Protein AF-A0A7K3IYZ9-F1 (afdb_monomer)

Nearest PDB structures (foldseek):
  4nzf-assembly1_A  TM=9.839E-01  e=1.789E-36  Geobacillus stearothermophilus
  4nx0-assembly1_D  TM=9.838E-01  e=9.517E-36  Geobacillus stearothermophilus
  3cc1-assembly1_B-2  TM=9.092E-01  e=2.130E-30  Halalkalibacterium halodurans C-125
  3cc1-assembly1_A-2  TM=8.636E-01  e=1.582E-31  Halalkalibacterium halodurans C-125
  2nx9-assembly1_A  TM=4.419E-01  e=3.647E-03  Vibrio cholerae

Sequence (308 aa):
MKKNSLSLFSLLKCKKYTYIRLLFLSVLPALLLLLTQSKIPDAGSPQTDEPEFHKWAPVPPMGWNSWDCFGPTVVEQEVKANADYMAKYLRKAGWQYIVVDIRWYVENDKAGGYNQNDPRYVMDEYGRLIPALNRFPSAADGKGFKPLADYVHSKGLKFGIHIMRGIPVIAVQKNSPILGSNARAQDIYTTERQCRWLRDMYTIVSDREGAQEYYNSIFQLYASWGVDFVKVDDLSGRLDEIALVRKAIDNCGRPIVLSLSPSGNRTENAEFLKNNANMWRTTGDFWDRWVDLKNEFEVCNRWTAFRG

pLDDT: mean 88.75, std 20.22, range [31.94, 99.0]

Mean predicted aligned error: 9.69 Å

Radius of gyration: 32.28 Å; Cα contacts (8 Å, |Δi|>4): 485; chains: 1; bounding box: 69×106×67 Å

Foldseek 3Di:
DDDDDDDDDDDDDDDDDDDDDDDDDDDDDDPDDPPPPPPPPPPDDPPPPADPLLVLPVDPAAEDECCQPQNLHAALVVLLVRLVVCLVPPVVVPYFEREYEPDQQWQPADPPAGDPPDTDGDADLQQAGFGHCNRYVVCPPVLGLQVSQVSSVVSVHAYEYEDEAATFPVQLVVQGHQPPFPHTNVQFFDQPLQDDRHRGHTHGDQPTTSSLSNLLVRLLSCVSSRHAEYEYESCAQVLSRLVSNQVSNVNNPHNYAYEYDDDRHDPVCLVSCSRRHNYYHQDHDADPDPVRVVVVVVSCVRCVVSDD

Secondary structure (DSSP, 8-state):
---------------------------------------PPP------PPPGGGGG-SSPPPEEESHHHHTT---HHHHHHHHHHIIIIIGGGT--EEEE-TTTTBSS--TTS---SS--B-B-TTS-B---TTT-GGGTTTTTTHHHHHHHHHTT-EEEEEEESSEEHHHHHTTPBPTTSS-BHHHHEESTT--SS--SEEEE-TTSTTHHHHHHHHHHHHHHTT--EEEEES-TT-HHHHHHHHHHHHTTTS--EEEE-SS---GGGHHHHHTT-SEE--SS---S-HHHHHHHHHHHHHHGGG--

Solvent-accessible surface area (backbone atoms only — not comparable to full-atom values): 18091 Å² total; per-residue (Å²): 132,82,91,89,80,89,84,90,90,82,92,84,91,80,93,80,90,90,90,89,88,84,85,92,88,82,87,84,86,78,82,77,76,81,76,76,77,73,77,71,75,78,82,70,74,83,78,80,70,74,63,73,70,52,74,72,55,84,55,85,90,39,60,51,64,35,44,95,84,34,40,46,50,64,36,50,68,60,56,49,51,52,44,53,50,34,51,75,73,36,36,92,75,63,36,34,37,45,28,47,35,48,57,50,27,36,66,69,55,39,73,98,55,82,51,81,85,80,64,46,70,34,61,52,81,51,40,45,77,35,56,15,49,93,40,30,62,72,24,50,97,82,45,30,57,23,61,59,24,54,52,33,42,74,56,76,34,39,24,25,38,45,44,72,50,58,44,37,44,66,19,36,75,69,46,19,46,24,55,92,44,94,35,33,36,63,71,21,51,41,79,63,90,36,53,89,88,57,74,66,32,28,26,58,40,73,88,37,74,38,36,53,36,40,42,29,49,49,32,37,51,39,38,74,22,52,43,37,31,40,39,31,32,77,36,31,68,33,68,65,58,45,52,40,50,36,52,10,39,70,70,30,82,47,79,55,43,37,33,38,19,47,42,54,57,53,76,95,46,42,70,61,44,66,76,52,37,75,44,65,38,84,48,64,93,76,60,103,42,71,68,48,63,57,51,44,59,62,50,50,63,70,45,58,87,73,70,128

Structure (mmCIF, N/CA/C/O backbone):
data_AF-A0A7K3IYZ9-F1
#
_entry.id   AF-A0A7K3IYZ9-F1
#
loop_
_atom_site.group_PDB
_atom_site.id
_atom_site.type_symbol
_atom_site.label_atom_id
_atom_site.label_alt_id
_atom_site.label_comp_id
_atom_site.label_asym_id
_atom_site.label_entity_id
_atom_site.label_seq_id
_atom_site.pdbx_PDB_ins_code
_atom_site.Cartn_x
_atom_site.Cartn_y
_atom_site.Cartn_z
_atom_site.occupancy
_atom_site.B_iso_or_equiv
_atom_site.auth_seq_id
_atom_site.auth_comp_id
_atom_site.auth_asym_id
_atom_site.auth_atom_id
_atom_site.pdbx_PDB_model_num
ATOM 1 N N . MET A 1 1 ? -33.475 -66.649 8.071 1.00 39.69 1 MET A N 1
ATOM 2 C CA . MET A 1 1 ? -33.821 -68.070 8.345 1.00 39.69 1 MET A CA 1
ATOM 3 C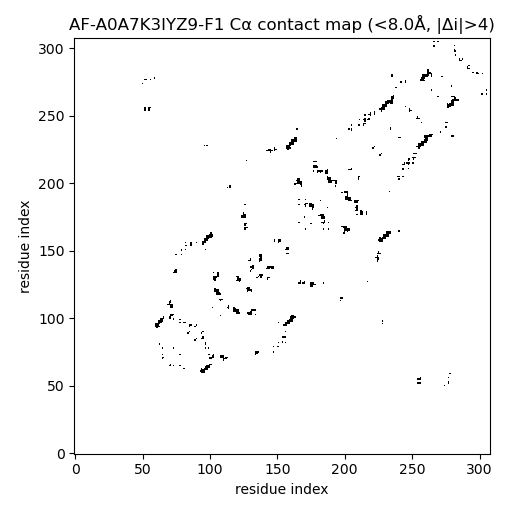 C . MET A 1 1 ? -32.537 -68.856 8.614 1.00 39.69 1 MET A C 1
ATOM 5 O O . MET A 1 1 ? -31.522 -68.406 8.119 1.00 39.69 1 MET A O 1
ATOM 9 N N . LYS A 1 2 ? -32.613 -69.961 9.386 1.00 36.12 2 LYS A N 1
ATOM 10 C CA . LYS A 1 2 ? -31.697 -71.139 9.498 1.00 36.12 2 LYS A CA 1
ATOM 11 C C . LYS A 1 2 ? -30.174 -70.927 9.228 1.00 36.12 2 LYS A C 1
ATOM 13 O O . LYS A 1 2 ? -29.817 -70.548 8.128 1.00 36.12 2 LYS A O 1
ATOM 18 N N . LYS A 1 3 ? -29.279 -71.106 10.228 1.00 37.12 3 LYS A N 1
ATOM 19 C CA . LYS A 1 3 ? -28.569 -72.376 10.628 1.00 37.12 3 LYS A CA 1
ATOM 20 C C . LYS A 1 3 ? -27.539 -72.859 9.568 1.00 37.12 3 LYS A C 1
ATOM 22 O O . LYS A 1 3 ? -27.843 -72.712 8.398 1.00 37.12 3 LYS A O 1
ATOM 27 N N . ASN A 1 4 ? -26.381 -73.506 9.809 1.00 36.16 4 ASN A N 1
ATOM 28 C CA . ASN A 1 4 ? -25.605 -74.068 10.957 1.00 36.16 4 ASN A CA 1
ATOM 29 C C . ASN A 1 4 ? -24.168 -74.429 10.407 1.00 36.16 4 ASN A C 1
ATOM 31 O O . ASN A 1 4 ? -24.008 -74.370 9.194 1.00 36.16 4 ASN A O 1
ATOM 35 N N . SER A 1 5 ? -23.117 -74.919 11.102 1.00 41.00 5 SER A N 1
ATOM 36 C CA . SER A 1 5 ? -22.590 -74.842 12.494 1.00 41.00 5 SER A CA 1
ATOM 37 C C . SER A 1 5 ? -21.340 -75.759 12.671 1.00 41.00 5 SER A C 1
ATOM 39 O O . SER A 1 5 ? -21.379 -76.852 12.116 1.00 41.00 5 SER A O 1
ATOM 41 N N . LEU A 1 6 ? -20.389 -75.426 13.573 1.00 35.78 6 LEU A N 1
ATOM 42 C CA . LEU A 1 6 ? -19.301 -76.296 14.139 1.00 35.78 6 LEU A CA 1
ATOM 43 C C . LEU A 1 6 ? -18.128 -76.653 13.176 1.00 35.78 6 LEU A C 1
ATOM 45 O O . LEU A 1 6 ? -18.364 -76.751 11.980 1.00 35.78 6 LEU A O 1
ATOM 49 N N . SER A 1 7 ? -16.831 -76.805 13.529 1.00 37.78 7 SER A N 1
ATOM 50 C CA . SER A 1 7 ? -15.991 -76.792 14.767 1.00 37.78 7 SER A CA 1
ATOM 51 C C . SER A 1 7 ? -15.551 -78.138 15.412 1.00 37.78 7 SER A C 1
ATOM 53 O O . SER A 1 7 ? -16.162 -79.174 15.172 1.00 37.78 7 SER A O 1
ATOM 55 N N . LEU A 1 8 ? -14.486 -78.071 16.250 1.00 36.50 8 LEU A N 1
ATOM 56 C CA . LEU A 1 8 ? -13.704 -79.154 16.923 1.00 36.50 8 LEU A CA 1
ATOM 57 C C . LEU A 1 8 ? -12.792 -79.987 15.972 1.00 36.50 8 LEU A C 1
ATOM 59 O O . LEU A 1 8 ? -13.042 -79.997 14.775 1.00 36.50 8 LEU A O 1
ATOM 63 N N . PHE A 1 9 ? -11.674 -80.645 16.350 1.00 34.69 9 PHE A N 1
ATOM 64 C CA . PHE A 1 9 ? -10.977 -81.013 17.618 1.00 34.69 9 PHE A CA 1
ATOM 65 C C . PHE A 1 9 ? -9.417 -80.925 17.425 1.00 34.69 9 PHE A C 1
ATOM 67 O O . PHE A 1 9 ? -8.985 -80.683 16.306 1.00 34.69 9 PHE A O 1
ATOM 74 N N . SER A 1 10 ? -8.492 -81.261 18.356 1.00 34.94 10 SER A N 1
ATOM 75 C CA . SER A 1 10 ? -8.241 -80.832 19.762 1.00 34.94 10 SER A CA 1
ATOM 76 C C . SER A 1 10 ? -6.963 -81.512 20.364 1.00 34.94 10 SER A C 1
ATOM 78 O O . SER A 1 10 ? -6.605 -82.583 19.887 1.00 34.94 10 SER A O 1
ATOM 80 N N . LEU A 1 11 ? -6.388 -80.985 21.473 1.00 35.28 11 LEU A N 1
ATOM 81 C CA . LEU A 1 11 ? -5.351 -81.594 22.375 1.00 35.28 11 LEU A CA 1
ATOM 82 C C . LEU A 1 11 ? -3.900 -81.817 21.829 1.00 35.28 11 LEU A C 1
ATOM 84 O O . LEU A 1 11 ? -3.701 -81.816 20.625 1.00 35.28 11 LEU A O 1
ATOM 88 N N . LEU A 1 12 ? -2.847 -82.137 22.628 1.00 35.22 12 LEU A N 1
ATOM 89 C CA . LEU A 1 12 ? -2.266 -81.618 23.913 1.00 35.22 12 LEU A CA 1
ATOM 90 C C . LEU A 1 12 ? -0.997 -82.459 24.311 1.00 35.22 12 LEU A C 1
ATOM 92 O O . LEU A 1 12 ? -0.818 -83.536 23.756 1.00 35.22 12 LEU A O 1
ATOM 96 N N . LYS A 1 13 ? -0.233 -82.054 25.363 1.00 35.72 13 LYS A N 1
ATOM 97 C CA . LYS A 1 13 ? 0.850 -82.785 26.123 1.00 35.72 13 LYS A CA 1
ATOM 98 C C . LYS A 1 13 ? 2.288 -82.814 25.522 1.00 35.72 13 LYS A C 1
ATOM 100 O O . LYS A 1 13 ? 2.420 -82.762 24.313 1.00 35.72 13 LYS A O 1
ATOM 105 N N . CYS A 1 14 ? 3.405 -82.972 26.278 1.00 31.94 14 CYS A N 1
ATOM 106 C CA . CYS A 1 14 ? 3.779 -82.656 27.692 1.00 31.94 14 CYS A CA 1
ATOM 107 C C . CYS A 1 14 ? 5.298 -82.955 27.977 1.00 31.94 14 CYS A C 1
ATOM 109 O O . CYS A 1 14 ? 5.772 -83.936 27.432 1.00 31.94 14 CYS A O 1
ATOM 111 N N . LYS A 1 15 ? 5.985 -82.172 28.856 1.00 38.56 15 LYS A N 1
ATOM 112 C CA . LYS A 1 15 ? 7.093 -82.465 29.858 1.00 38.56 15 LYS A CA 1
ATOM 113 C C . LYS A 1 15 ? 8.117 -83.634 29.641 1.00 38.56 15 LYS A C 1
ATOM 115 O O . LYS A 1 15 ? 7.729 -84.671 29.141 1.00 38.56 15 LYS A O 1
ATOM 120 N N . LYS A 1 16 ? 9.360 -83.697 30.182 1.00 40.59 16 LYS A N 1
ATOM 121 C CA . LYS A 1 16 ? 10.367 -82.851 30.919 1.00 40.59 16 LYS A CA 1
ATOM 122 C C . LYS A 1 16 ? 11.640 -83.744 31.185 1.00 40.59 16 LYS A C 1
ATOM 124 O O . LYS A 1 16 ? 11.581 -84.919 30.850 1.00 40.59 16 LYS A O 1
ATOM 129 N N . TYR A 1 17 ? 12.654 -83.237 31.932 1.00 41.09 17 TYR A N 1
ATOM 130 C CA . TYR A 1 17 ? 13.630 -83.990 32.792 1.00 41.09 17 TYR A CA 1
ATOM 131 C C . TYR A 1 17 ? 14.832 -84.678 32.080 1.00 41.09 17 TYR A C 1
ATOM 133 O O . TYR A 1 17 ? 14.657 -85.141 30.964 1.00 41.09 17 TYR A O 1
ATOM 141 N N . THR A 1 18 ? 16.077 -84.802 32.602 1.00 39.12 18 THR A N 1
ATOM 142 C CA . THR A 1 18 ? 16.836 -84.293 33.796 1.00 39.12 18 THR A CA 1
ATOM 143 C C . THR A 1 18 ? 18.364 -84.441 33.530 1.00 39.12 18 THR A C 1
ATOM 145 O O . THR A 1 18 ? 18.718 -85.267 32.698 1.00 39.12 18 THR A O 1
ATOM 148 N N . TYR A 1 19 ? 19.266 -83.689 34.200 1.00 39.38 19 TYR A N 1
ATOM 149 C CA . TYR A 1 19 ? 20.366 -84.183 35.091 1.00 39.38 19 TYR A CA 1
ATOM 150 C C . TYR A 1 19 ? 21.384 -83.097 35.519 1.00 39.38 19 TYR A C 1
ATOM 152 O O . TYR A 1 19 ? 21.371 -81.985 35.003 1.00 39.38 19 TYR A O 1
ATOM 160 N N . ILE A 1 20 ? 22.165 -83.385 36.577 1.00 44.44 20 ILE A N 1
ATOM 161 C CA . ILE A 1 20 ? 22.864 -82.420 37.462 1.00 44.44 20 ILE A CA 1
ATOM 162 C C . ILE A 1 20 ? 24.299 -82.886 37.781 1.00 44.44 20 ILE A C 1
ATOM 164 O O . ILE A 1 20 ? 24.470 -84.064 38.095 1.00 44.44 20 ILE A O 1
ATOM 168 N N . ARG A 1 21 ? 25.278 -81.957 37.809 1.00 39.94 21 ARG A N 1
ATOM 169 C CA . ARG A 1 21 ? 26.542 -81.931 38.613 1.00 39.94 21 ARG A CA 1
ATOM 170 C C . ARG A 1 21 ? 27.416 -80.720 38.186 1.00 39.94 21 ARG A C 1
ATOM 172 O O . ARG A 1 21 ? 27.306 -80.327 37.034 1.00 39.94 21 ARG A O 1
ATOM 179 N N . LEU A 1 22 ? 28.351 -80.152 38.967 1.00 42.56 22 LEU A N 1
ATOM 180 C CA . LEU A 1 22 ? 28.419 -79.787 40.406 1.00 42.56 22 LEU A CA 1
ATOM 181 C C . LEU A 1 22 ? 29.726 -78.965 40.660 1.00 42.56 22 LEU A C 1
ATOM 183 O O . LEU A 1 22 ? 30.660 -79.092 39.880 1.00 42.56 22 LEU A O 1
ATOM 187 N N . LEU A 1 23 ? 29.805 -78.233 41.788 1.00 42.38 23 LEU A N 1
ATOM 188 C CA . LEU A 1 23 ? 31.007 -77.655 42.454 1.00 42.38 23 LEU A CA 1
ATOM 189 C C . LEU A 1 23 ? 31.655 -76.327 41.954 1.00 42.38 23 LEU A C 1
ATOM 191 O O . LEU A 1 23 ? 32.497 -76.308 41.069 1.00 42.38 23 LEU A O 1
ATOM 195 N N . PHE A 1 24 ? 31.308 -75.243 42.670 1.00 41.34 24 PHE A N 1
ATOM 196 C CA . PHE A 1 24 ? 32.168 -74.220 43.320 1.00 41.34 24 PHE A CA 1
ATOM 197 C C . PHE A 1 24 ? 33.532 -73.779 42.733 1.00 41.34 24 PHE A C 1
ATOM 199 O O . PHE A 1 24 ? 34.471 -74.566 42.735 1.00 41.34 24 PHE A O 1
ATOM 206 N N . LEU A 1 25 ? 33.659 -72.460 42.466 1.00 38.53 25 LEU A N 1
ATOM 207 C CA . LEU A 1 25 ? 34.711 -71.478 42.878 1.00 38.53 25 LEU A CA 1
ATOM 208 C C . LEU A 1 25 ? 34.452 -70.122 42.134 1.00 38.53 25 LEU A C 1
ATOM 210 O O . LEU A 1 25 ? 33.878 -70.161 41.052 1.00 38.53 25 LEU A O 1
ATOM 214 N N . SER A 1 26 ? 34.844 -68.901 42.556 1.00 42.84 26 SER A N 1
ATOM 215 C CA . SER A 1 26 ? 34.939 -68.262 43.895 1.00 42.84 26 SER A CA 1
ATOM 216 C C . SER A 1 26 ? 35.329 -66.756 43.807 1.00 42.84 26 SER A C 1
ATOM 218 O O . SER A 1 26 ? 36.104 -66.405 42.925 1.00 42.84 26 SER A O 1
ATOM 220 N N . VAL A 1 27 ? 34.953 -65.937 44.813 1.00 44.41 27 VAL A N 1
ATOM 221 C CA . VAL A 1 27 ? 35.464 -64.564 45.134 1.00 44.41 27 VAL A CA 1
ATOM 222 C C . VAL A 1 27 ? 34.974 -63.373 44.257 1.00 44.41 27 VAL A C 1
ATOM 224 O O . VAL A 1 27 ? 34.686 -63.522 43.079 1.00 44.41 27 VAL A O 1
ATOM 227 N N . LEU A 1 28 ? 34.938 -62.177 44.885 1.00 43.84 28 LEU A N 1
ATOM 228 C CA . LEU A 1 28 ? 34.801 -60.798 44.350 1.00 43.84 28 LEU A CA 1
ATOM 229 C C . LEU A 1 28 ? 33.426 -60.310 43.818 1.00 43.84 28 LEU A C 1
ATOM 231 O O . LEU A 1 28 ? 33.090 -60.526 42.656 1.00 43.84 28 LEU A O 1
ATOM 235 N N . PRO A 1 29 ? 32.681 -59.502 44.608 1.00 48.56 29 PRO A N 1
ATOM 236 C CA . PRO A 1 29 ? 31.650 -58.609 44.084 1.00 48.56 29 PRO A CA 1
ATOM 237 C C . PRO A 1 29 ? 32.283 -57.300 43.577 1.00 48.56 29 PRO A C 1
ATOM 239 O O . PRO A 1 29 ? 32.745 -56.473 44.364 1.00 48.56 29 PRO A O 1
ATOM 242 N N . ALA A 1 30 ? 32.287 -57.082 42.262 1.00 49.38 30 ALA A N 1
ATOM 243 C CA . ALA A 1 30 ? 32.659 -55.788 41.693 1.00 49.38 30 ALA A CA 1
ATOM 244 C C . ALA A 1 30 ? 31.537 -54.763 41.950 1.00 49.38 30 ALA A C 1
ATOM 246 O O . ALA A 1 30 ? 30.429 -54.906 41.430 1.00 49.38 30 ALA A O 1
ATOM 247 N N . LEU A 1 31 ? 31.818 -53.732 42.753 1.00 47.25 31 LEU A N 1
ATOM 248 C CA . LEU A 1 31 ? 30.869 -52.660 43.061 1.00 47.25 31 LEU A CA 1
ATOM 249 C C . LEU A 1 31 ? 30.700 -51.739 41.841 1.00 47.25 31 LEU A C 1
ATOM 251 O O . LEU A 1 31 ? 31.387 -50.726 41.709 1.00 47.25 31 LEU A O 1
ATOM 255 N N . LEU A 1 32 ? 29.805 -52.114 40.925 1.00 45.94 32 LEU A N 1
ATOM 256 C CA . LEU A 1 32 ? 29.543 -51.348 39.710 1.00 45.94 32 LEU A CA 1
ATOM 257 C C . LEU A 1 32 ? 28.783 -50.058 40.051 1.00 45.94 32 LEU A C 1
ATOM 259 O O . LEU A 1 32 ? 27.558 -50.048 40.172 1.00 45.94 32 LEU A O 1
ATOM 263 N N . LEU A 1 33 ? 29.526 -48.964 40.210 1.00 45.25 33 LEU A N 1
ATOM 264 C CA . LEU A 1 33 ? 28.965 -47.634 40.410 1.00 45.25 33 LEU A CA 1
ATOM 265 C C . LEU A 1 33 ? 28.164 -47.236 39.158 1.00 45.25 33 LEU A C 1
ATOM 267 O O . LEU A 1 33 ? 28.750 -46.972 38.106 1.00 45.25 33 LEU A O 1
ATOM 271 N N . LEU A 1 34 ? 26.831 -47.176 39.255 1.00 45.84 34 LEU A N 1
ATOM 272 C CA . LEU A 1 34 ? 26.017 -46.565 38.203 1.00 45.84 34 LEU A CA 1
ATOM 273 C C . LEU A 1 34 ? 26.263 -45.054 38.210 1.00 45.84 34 LEU A C 1
ATOM 275 O O . LEU A 1 34 ? 25.568 -44.295 38.882 1.00 45.84 34 LEU A O 1
ATOM 279 N N . LEU A 1 35 ? 27.243 -44.620 37.419 1.00 45.78 35 LEU A N 1
ATOM 280 C CA . LEU A 1 35 ? 27.337 -43.240 36.968 1.00 45.78 35 LEU A CA 1
ATOM 281 C C . LEU A 1 35 ? 26.116 -42.947 36.094 1.00 45.78 35 LEU A C 1
ATOM 283 O O . LEU A 1 35 ? 26.124 -43.180 34.885 1.00 45.78 35 LEU A O 1
ATOM 287 N N . THR A 1 36 ? 25.055 -42.433 36.715 1.00 47.88 36 THR A N 1
ATOM 288 C CA . THR A 1 36 ? 23.957 -41.788 36.000 1.00 47.88 36 THR A CA 1
ATOM 289 C C . THR A 1 36 ? 24.529 -40.583 35.268 1.00 47.88 36 THR A C 1
ATOM 291 O O . THR A 1 36 ? 24.664 -39.506 35.849 1.00 47.88 36 THR A O 1
ATOM 294 N N . GLN A 1 37 ? 24.889 -40.769 33.996 1.00 46.31 37 GLN A N 1
ATOM 295 C CA . GLN A 1 37 ? 25.192 -39.668 33.095 1.00 46.31 37 GLN A CA 1
ATOM 296 C C . GLN A 1 37 ? 23.919 -38.840 32.932 1.00 46.31 37 GLN A C 1
ATOM 298 O O . GLN A 1 37 ? 23.070 -39.122 32.084 1.00 46.31 37 GLN A O 1
ATOM 303 N N . SER A 1 38 ? 23.780 -37.813 33.768 1.00 47.38 38 SER A N 1
ATOM 304 C CA . SER A 1 38 ? 22.906 -36.692 33.483 1.00 47.38 38 SER A CA 1
ATOM 305 C C . SER A 1 38 ? 23.345 -36.133 32.137 1.00 47.38 38 SER A C 1
ATOM 307 O O . SER A 1 38 ? 24.406 -35.519 32.019 1.00 47.38 38 SER A O 1
ATOM 309 N N . LYS A 1 39 ? 22.536 -36.369 31.098 1.00 48.59 39 LYS A N 1
ATOM 310 C CA . LYS A 1 39 ? 22.654 -35.598 29.866 1.00 48.59 39 LYS A CA 1
ATOM 311 C C . LYS A 1 39 ? 22.460 -34.141 30.256 1.00 48.59 39 LYS A C 1
ATOM 313 O O . LYS A 1 39 ? 21.336 -33.721 30.525 1.00 48.59 39 LYS A O 1
ATOM 318 N N . ILE A 1 40 ? 23.563 -33.399 30.304 1.00 51.97 40 ILE A N 1
ATOM 319 C CA . ILE A 1 40 ? 23.526 -31.945 30.212 1.00 51.97 40 ILE A CA 1
ATOM 320 C C . ILE A 1 40 ? 22.694 -31.666 28.952 1.00 51.97 40 ILE A C 1
ATOM 322 O O . ILE A 1 40 ? 23.014 -32.247 27.908 1.00 51.97 40 ILE A O 1
ATOM 326 N N . PRO A 1 41 ? 21.586 -30.908 29.039 1.00 48.44 41 PRO A N 1
ATOM 327 C CA . PRO A 1 41 ? 20.841 -30.550 27.845 1.00 48.44 41 PRO A CA 1
ATOM 328 C C . PRO A 1 41 ? 21.809 -29.804 26.937 1.00 48.44 41 PRO A C 1
ATOM 330 O O . PRO A 1 41 ? 22.443 -28.844 27.377 1.00 48.44 41 PRO A O 1
ATOM 333 N N . ASP A 1 42 ? 21.971 -30.299 25.711 1.00 52.84 42 ASP A N 1
ATOM 334 C CA . ASP A 1 42 ? 22.863 -29.669 24.749 1.00 52.84 42 ASP A CA 1
ATOM 335 C C . ASP A 1 42 ? 22.408 -28.219 24.584 1.00 52.84 42 ASP A C 1
ATOM 337 O O . ASP A 1 42 ? 21.226 -27.960 24.329 1.00 52.84 42 ASP A O 1
ATOM 341 N N . ALA A 1 43 ? 23.316 -27.281 24.849 1.00 51.84 43 ALA A N 1
ATOM 342 C CA . ALA A 1 43 ? 23.012 -25.860 24.896 1.00 51.84 43 ALA A CA 1
ATOM 343 C C . ALA A 1 43 ? 22.949 -25.347 23.459 1.00 51.84 43 ALA A C 1
ATOM 345 O O . ALA A 1 43 ? 23.850 -24.647 22.996 1.00 51.84 43 ALA A O 1
ATOM 346 N N . GLY A 1 44 ? 21.900 -25.782 22.755 1.00 44.38 44 GLY A N 1
ATOM 347 C CA . GLY A 1 44 ? 21.701 -25.549 21.339 1.00 44.38 44 GLY A CA 1
ATOM 348 C C . GLY A 1 44 ? 21.938 -24.084 21.023 1.00 44.38 44 GLY A C 1
ATOM 349 O O . GLY A 1 44 ? 21.292 -23.202 21.594 1.00 44.38 44 GLY A O 1
ATOM 350 N N . SER A 1 45 ? 22.891 -23.848 20.121 1.00 42.94 45 SER A N 1
ATOM 351 C CA . SER A 1 45 ? 23.128 -22.538 19.526 1.00 42.94 45 SER A CA 1
ATOM 352 C C . SER A 1 45 ? 21.782 -21.924 19.145 1.00 42.94 45 SER A C 1
ATOM 354 O O . SER A 1 45 ? 20.989 -22.638 18.521 1.00 42.94 45 SER A O 1
ATOM 356 N N . PRO A 1 46 ? 21.497 -20.655 19.491 1.00 44.03 46 PRO A N 1
ATOM 357 C CA . PRO A 1 46 ? 20.218 -20.055 19.156 1.00 44.03 46 PRO A CA 1
ATOM 358 C C . PRO A 1 46 ? 20.033 -20.103 17.640 1.00 44.03 46 PRO A C 1
ATOM 360 O O . PRO A 1 46 ? 20.724 -19.398 16.904 1.00 44.03 46 PRO A O 1
ATOM 363 N N . GLN A 1 47 ? 19.107 -20.947 17.179 1.00 45.75 47 GLN A N 1
ATOM 364 C CA . GLN A 1 47 ? 18.598 -20.864 15.821 1.00 45.75 47 GLN A CA 1
ATOM 365 C C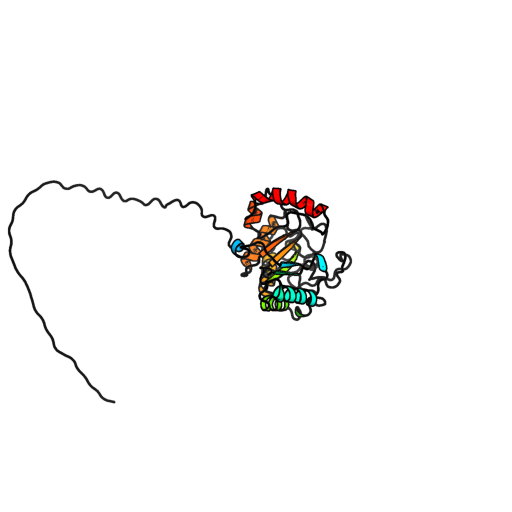 . GLN A 1 47 ? 17.880 -19.524 15.705 1.00 45.75 47 GLN A C 1
ATOM 367 O O . GLN A 1 47 ? 16.747 -19.359 16.157 1.00 45.75 47 GLN A O 1
ATOM 372 N N . THR A 1 48 ? 18.566 -18.551 15.115 1.00 52.22 48 THR A N 1
ATOM 373 C CA . THR A 1 48 ? 17.951 -17.344 14.574 1.00 52.22 48 THR A CA 1
ATOM 374 C C . THR A 1 48 ? 17.202 -17.745 13.307 1.00 52.22 48 THR A C 1
ATOM 376 O O . THR A 1 48 ? 17.662 -17.478 12.198 1.00 52.22 48 THR A O 1
ATOM 379 N N . ASP A 1 49 ? 16.098 -18.476 13.481 1.00 71.38 49 ASP A N 1
ATOM 380 C CA . ASP A 1 49 ? 15.217 -18.856 12.382 1.00 71.38 49 ASP A CA 1
ATOM 381 C C . ASP A 1 49 ? 14.736 -17.578 11.689 1.00 71.38 49 ASP A C 1
ATOM 383 O O . ASP A 1 49 ? 14.163 -16.689 12.324 1.00 71.38 49 ASP A O 1
ATOM 387 N N . GLU A 1 50 ? 15.011 -17.471 10.388 1.00 81.06 50 GLU A N 1
ATOM 388 C CA . GLU A 1 50 ? 14.692 -16.277 9.605 1.00 81.06 50 GLU A CA 1
ATOM 389 C C . GLU A 1 50 ? 13.183 -15.970 9.680 1.00 81.06 50 GLU A C 1
ATOM 391 O O . GLU A 1 50 ? 12.367 -16.895 9.530 1.00 81.06 50 GLU A O 1
ATOM 396 N N . PRO A 1 51 ? 12.787 -14.696 9.900 1.00 88.06 51 PRO A N 1
ATOM 397 C CA . PRO A 1 51 ? 11.387 -14.305 10.015 1.00 88.06 51 PRO A CA 1
ATOM 398 C C . PRO A 1 51 ? 10.539 -14.864 8.873 1.00 88.06 51 PRO A C 1
ATOM 400 O O . PRO A 1 51 ? 10.898 -14.737 7.703 1.00 88.06 51 PRO A O 1
ATOM 403 N N . GLU A 1 52 ? 9.387 -15.464 9.191 1.00 92.00 52 GLU A N 1
ATOM 404 C CA . GLU A 1 52 ? 8.614 -16.240 8.209 1.00 92.00 52 GLU A CA 1
ATOM 405 C C . GLU A 1 52 ? 8.291 -15.441 6.934 1.00 92.00 52 GLU A C 1
ATOM 407 O O . GLU A 1 52 ? 8.327 -15.992 5.831 1.00 92.00 52 GLU A O 1
ATOM 412 N N . PHE A 1 53 ? 8.076 -14.128 7.072 1.00 96.00 53 PHE A N 1
ATOM 413 C CA . PHE A 1 53 ? 7.773 -13.229 5.963 1.00 96.00 53 PHE A CA 1
ATOM 414 C C . PHE A 1 53 ? 8.880 -13.125 4.898 1.00 96.00 53 PHE A C 1
ATOM 416 O O . PHE A 1 53 ? 8.593 -12.712 3.772 1.00 96.00 53 PHE A O 1
ATOM 423 N N . HIS A 1 54 ? 10.121 -13.541 5.186 1.00 95.12 54 HIS A N 1
ATOM 424 C CA . HIS A 1 54 ? 11.195 -13.668 4.186 1.00 95.12 54 HIS A CA 1
ATOM 425 C C . HIS A 1 54 ? 10.792 -14.644 3.070 1.00 95.12 54 HIS A C 1
ATOM 427 O O . HIS A 1 54 ? 10.965 -14.359 1.885 1.00 95.12 54 HIS A O 1
ATOM 433 N N . LYS A 1 55 ? 10.110 -15.741 3.430 1.00 96.12 55 LYS A N 1
ATOM 434 C CA . LYS A 1 55 ? 9.626 -16.784 2.503 1.00 96.12 55 LYS A CA 1
ATOM 435 C C . LYS A 1 55 ? 8.562 -16.274 1.524 1.00 96.12 55 LYS A C 1
ATOM 437 O O . LYS A 1 55 ? 8.261 -16.953 0.545 1.00 96.12 55 LYS A O 1
ATOM 442 N N . TRP A 1 56 ? 7.985 -15.093 1.764 1.00 97.56 56 TRP A N 1
ATOM 443 C CA . TRP A 1 56 ? 6.973 -14.482 0.897 1.00 97.56 56 TRP A CA 1
ATOM 444 C C . TRP A 1 56 ? 7.598 -13.702 -0.280 1.00 97.56 56 TRP A C 1
ATOM 446 O O . TRP A 1 56 ? 6.931 -13.477 -1.295 1.00 97.56 56 TRP A O 1
ATOM 456 N N . ALA A 1 57 ? 8.887 -13.346 -0.182 1.00 96.56 57 ALA A N 1
ATOM 457 C CA . ALA A 1 57 ? 9.680 -12.723 -1.245 1.00 96.56 57 ALA A CA 1
ATOM 458 C C . ALA A 1 57 ? 11.086 -13.367 -1.362 1.00 96.56 57 ALA A C 1
ATOM 460 O O . ALA A 1 57 ? 12.086 -12.684 -1.167 1.00 96.56 57 ALA A O 1
ATOM 461 N N . PRO A 1 58 ? 11.186 -14.666 -1.721 1.00 93.94 58 PRO A N 1
ATOM 462 C CA . PRO A 1 58 ? 12.456 -15.408 -1.794 1.00 93.94 58 PRO A CA 1
ATOM 463 C C . PRO A 1 58 ? 13.346 -15.008 -2.990 1.00 93.94 58 PRO A C 1
ATOM 465 O O . PRO A 1 58 ? 14.415 -15.574 -3.199 1.00 93.94 58 PRO A O 1
ATOM 468 N N . VAL A 1 59 ? 12.874 -14.067 -3.808 1.00 94.88 59 VAL A N 1
ATOM 469 C CA . VAL A 1 59 ? 13.614 -13.329 -4.836 1.00 94.88 59 VAL A CA 1
ATOM 470 C C . VAL A 1 59 ? 13.087 -11.886 -4.836 1.00 94.88 59 VAL A C 1
ATOM 472 O O . VAL A 1 59 ? 11.919 -11.684 -4.474 1.00 94.88 59 VAL A O 1
ATOM 475 N N . PRO A 1 60 ? 13.879 -10.885 -5.270 1.00 97.38 60 PRO A N 1
ATOM 476 C CA . PRO A 1 60 ? 13.433 -9.495 -5.347 1.00 97.38 60 PRO A CA 1
ATOM 477 C C . PRO A 1 60 ? 12.084 -9.344 -6.082 1.00 97.38 60 PRO A C 1
ATOM 479 O O . PRO A 1 60 ? 11.939 -9.872 -7.189 1.00 97.38 60 PRO A O 1
ATOM 482 N N . PRO A 1 61 ? 11.082 -8.645 -5.508 1.00 98.38 61 PRO A N 1
ATOM 483 C CA . PRO A 1 61 ? 9.764 -8.496 -6.126 1.00 98.38 61 PRO A CA 1
ATOM 484 C C . PRO A 1 61 ? 9.804 -7.859 -7.526 1.00 98.38 61 PRO A C 1
ATOM 486 O O . PRO A 1 61 ? 10.161 -6.695 -7.684 1.00 98.38 61 PRO A O 1
ATOM 489 N N . MET A 1 62 ? 9.380 -8.614 -8.546 1.00 98.81 62 MET A N 1
ATOM 490 C CA . MET A 1 62 ? 9.280 -8.147 -9.936 1.00 98.81 62 MET A CA 1
ATOM 491 C C . MET A 1 62 ? 7.832 -7.793 -10.296 1.00 98.81 62 MET A C 1
ATOM 493 O O . MET A 1 62 ? 6.927 -8.622 -10.144 1.00 98.81 62 MET A O 1
ATOM 497 N N . GLY A 1 63 ? 7.595 -6.590 -10.816 1.00 98.75 63 GLY A N 1
ATOM 498 C CA . GLY A 1 63 ? 6.244 -6.114 -11.105 1.00 98.75 63 GLY A CA 1
ATOM 499 C C . GLY A 1 63 ? 6.183 -4.729 -11.741 1.00 98.75 63 GLY A C 1
ATOM 500 O O . GLY A 1 63 ? 7.202 -4.142 -12.086 1.00 98.75 63 GLY A O 1
ATOM 501 N N . TRP A 1 64 ? 4.963 -4.228 -11.893 1.00 98.94 64 TRP A N 1
ATOM 502 C CA . TRP A 1 64 ? 4.624 -2.911 -12.422 1.00 98.94 64 TRP A CA 1
ATOM 503 C C . TRP A 1 64 ? 3.982 -2.066 -11.319 1.00 98.94 64 TRP A C 1
ATOM 505 O O . TRP A 1 64 ? 3.271 -2.591 -10.458 1.00 98.94 64 TRP A O 1
ATOM 515 N N . ASN A 1 65 ? 4.218 -0.760 -11.372 1.00 98.94 65 ASN A N 1
ATOM 516 C CA . ASN A 1 65 ? 3.674 0.236 -10.462 1.00 98.94 65 ASN A CA 1
ATOM 517 C C . ASN A 1 65 ? 3.142 1.424 -11.280 1.00 98.94 65 ASN A C 1
ATOM 519 O O . ASN A 1 65 ? 3.738 1.786 -12.294 1.00 98.94 65 ASN A O 1
ATOM 523 N N . SER A 1 66 ? 2.025 2.021 -10.860 1.00 98.75 66 SER A N 1
ATOM 524 C CA . SER A 1 66 ? 1.364 3.075 -11.640 1.00 98.75 66 SER A CA 1
ATOM 525 C C . SER A 1 66 ? 2.003 4.467 -11.559 1.00 98.75 66 SER A C 1
ATOM 527 O O . SER A 1 66 ? 1.574 5.349 -12.299 1.00 98.75 66 SER A O 1
ATOM 529 N N . TRP A 1 67 ? 2.971 4.702 -10.667 1.00 98.38 67 TRP A N 1
ATOM 530 C CA . TRP A 1 67 ? 3.471 6.046 -10.357 1.00 98.38 67 TRP A CA 1
ATOM 531 C C . TRP A 1 67 ? 4.089 6.760 -11.567 1.00 98.38 67 TRP A C 1
ATOM 533 O O . TRP A 1 67 ? 3.588 7.804 -11.979 1.00 98.38 67 TRP A O 1
ATOM 543 N N . ASP A 1 68 ? 5.114 6.178 -12.189 1.00 97.94 68 ASP A N 1
ATOM 544 C CA . ASP A 1 68 ? 5.900 6.826 -13.252 1.00 97.94 68 ASP A CA 1
ATOM 545 C C . ASP A 1 68 ? 5.074 7.148 -14.515 1.00 97.94 68 ASP A C 1
ATOM 547 O O . ASP A 1 68 ? 5.449 8.008 -15.309 1.00 97.94 68 ASP A O 1
ATOM 551 N N . CYS A 1 69 ? 3.945 6.455 -14.713 1.00 97.38 69 CYS A N 1
ATOM 552 C CA . CYS A 1 69 ? 3.096 6.565 -15.903 1.00 97.38 69 CYS A CA 1
ATOM 553 C C . CYS A 1 69 ? 1.759 7.291 -15.668 1.0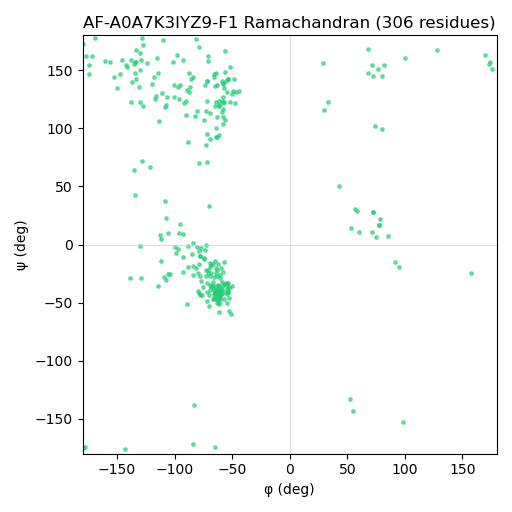0 97.38 69 CYS A C 1
ATOM 555 O O . CYS A 1 69 ? 1.267 7.945 -16.585 1.00 97.38 69 CYS A O 1
ATOM 557 N N . PHE A 1 70 ? 1.182 7.215 -14.464 1.00 98.19 70 PHE A N 1
ATOM 558 C CA . PHE A 1 70 ? -0.139 7.781 -14.146 1.00 98.19 70 PHE A CA 1
ATOM 559 C C . PHE A 1 70 ? -0.158 8.653 -12.882 1.00 98.19 70 PHE A C 1
ATOM 561 O O . PHE A 1 70 ? -1.213 9.187 -12.526 1.00 98.19 70 PHE A O 1
ATOM 568 N N . GLY A 1 71 ? 0.972 8.801 -12.184 1.00 97.75 71 GLY A N 1
ATOM 569 C CA . GLY A 1 71 ? 1.070 9.515 -10.912 1.00 97.75 71 GLY A CA 1
ATOM 570 C C . GLY A 1 71 ? 0.032 9.011 -9.897 1.00 97.75 71 GLY A C 1
ATOM 571 O O . GLY A 1 71 ? -0.153 7.797 -9.763 1.00 97.75 71 GLY A O 1
ATOM 572 N N . PRO A 1 72 ? -0.699 9.913 -9.216 1.00 97.62 72 PRO A N 1
ATOM 573 C CA . PRO A 1 72 ? -1.764 9.531 -8.294 1.00 97.62 72 PRO A CA 1
ATOM 574 C C . PRO A 1 72 ? -3.095 9.187 -8.990 1.00 97.62 72 PRO A C 1
ATOM 576 O O . PRO A 1 72 ? -4.061 8.852 -8.306 1.00 97.62 72 PRO A O 1
ATOM 579 N N . THR A 1 73 ? -3.202 9.301 -10.323 1.00 98.19 73 THR A N 1
ATOM 580 C CA . THR A 1 73 ? -4.493 9.351 -11.047 1.00 98.19 73 THR A CA 1
ATOM 581 C C . THR A 1 73 ? -4.978 8.057 -11.705 1.00 98.19 73 THR A C 1
ATOM 583 O O . THR A 1 73 ? -6.097 8.050 -12.208 1.00 98.19 73 THR A O 1
ATOM 586 N N . VAL A 1 74 ? -4.211 6.961 -11.650 1.00 98.75 74 VAL A N 1
ATOM 587 C CA . VAL A 1 74 ? -4.535 5.689 -12.338 1.00 98.75 74 VAL A CA 1
ATOM 588 C C . VAL A 1 74 ? -5.981 5.208 -12.118 1.00 98.75 74 VAL A C 1
ATOM 590 O O . VAL A 1 74 ? -6.517 5.330 -11.007 1.00 98.75 74 VAL A O 1
ATOM 593 N N . VAL A 1 75 ? -6.596 4.634 -13.158 1.00 98.81 75 VAL A N 1
ATOM 594 C CA . VAL A 1 75 ? -7.947 4.043 -13.130 1.00 98.81 75 VAL A CA 1
ATOM 595 C C . VAL A 1 75 ? -7.945 2.529 -13.365 1.00 98.81 75 VAL A C 1
ATOM 597 O O . VAL A 1 75 ? -7.015 1.950 -13.925 1.00 98.81 75 VAL A O 1
ATOM 600 N N . GLU A 1 76 ? -9.026 1.860 -12.965 1.00 98.88 76 GLU A N 1
ATOM 601 C CA . GLU A 1 76 ? -9.167 0.397 -12.993 1.00 98.88 76 GLU A CA 1
ATOM 602 C C . GLU A 1 76 ? -8.865 -0.242 -14.360 1.00 98.88 76 GLU A C 1
ATOM 604 O O . GLU A 1 76 ? -8.259 -1.312 -14.427 1.00 98.88 76 GLU A O 1
ATOM 609 N N . GLN A 1 77 ? -9.255 0.414 -15.458 1.00 98.81 77 GLN A N 1
ATOM 610 C CA . GLN A 1 77 ? -9.015 -0.081 -16.816 1.00 98.81 77 GLN A CA 1
ATOM 611 C C . GLN A 1 77 ? -7.520 -0.101 -17.176 1.00 98.81 77 GLN A C 1
ATOM 613 O O . GLN A 1 77 ? -7.070 -1.029 -17.847 1.00 98.81 77 GLN A O 1
ATOM 618 N N . GLU A 1 78 ? -6.739 0.869 -16.699 1.00 98.88 78 GLU A N 1
ATOM 619 C CA . GLU A 1 78 ? -5.290 0.951 -16.929 1.00 98.88 78 GLU A CA 1
ATOM 620 C C . GLU A 1 78 ? -4.553 -0.124 -16.124 1.00 98.88 78 GLU A C 1
ATOM 622 O O . GLU A 1 78 ? -3.668 -0.802 -16.651 1.00 98.88 78 GLU A O 1
ATOM 627 N N . VAL A 1 79 ? -4.975 -0.355 -14.874 1.00 98.94 79 VAL A N 1
ATOM 628 C CA . VAL A 1 79 ? -4.467 -1.454 -14.034 1.00 98.94 79 VAL A CA 1
ATOM 629 C C . VAL A 1 79 ? -4.750 -2.808 -14.696 1.00 98.94 79 VAL A C 1
ATOM 631 O O . VAL A 1 79 ? -3.855 -3.648 -14.801 1.00 98.94 79 VAL A O 1
ATOM 634 N N . LYS A 1 80 ? -5.971 -3.012 -15.210 1.00 98.94 80 LYS A N 1
ATOM 635 C CA . LYS A 1 80 ? -6.361 -4.240 -15.923 1.00 98.94 80 LYS A CA 1
ATOM 636 C C . LYS A 1 80 ? -5.578 -4.435 -17.225 1.00 98.94 80 LYS A C 1
ATOM 638 O O . LYS A 1 80 ? -5.112 -5.544 -17.474 1.00 98.94 80 LYS A O 1
ATOM 643 N N . ALA A 1 81 ? -5.352 -3.376 -18.005 1.00 98.94 81 ALA A N 1
ATOM 644 C CA . ALA A 1 81 ? -4.550 -3.438 -19.229 1.00 98.94 81 ALA A CA 1
ATOM 645 C C . ALA A 1 81 ? -3.077 -3.804 -18.957 1.00 98.94 81 ALA A C 1
ATOM 647 O O . ALA A 1 81 ? -2.506 -4.636 -19.666 1.00 98.94 81 ALA A O 1
ATOM 648 N N . ASN A 1 82 ? -2.471 -3.246 -17.902 1.00 98.94 82 ASN A N 1
ATOM 649 C CA . ASN A 1 82 ? -1.110 -3.604 -17.489 1.00 98.94 82 ASN A CA 1
ATOM 650 C C . ASN A 1 82 ? -1.032 -5.043 -16.947 1.00 98.94 82 ASN A C 1
ATOM 652 O O . ASN A 1 82 ? -0.080 -5.763 -17.258 1.00 98.94 82 ASN A O 1
ATOM 656 N N . ALA A 1 83 ? -2.057 -5.507 -16.223 1.00 98.94 83 ALA A N 1
ATOM 657 C CA . ALA A 1 83 ? -2.173 -6.904 -15.805 1.00 98.94 83 ALA A CA 1
ATOM 658 C C . ALA A 1 83 ? -2.275 -7.866 -17.005 1.00 98.94 83 ALA A C 1
ATOM 660 O O . ALA A 1 83 ? -1.558 -8.864 -17.049 1.00 98.94 83 ALA A O 1
ATOM 661 N N . ASP A 1 84 ? -3.099 -7.557 -18.011 1.00 98.94 84 ASP A N 1
ATOM 662 C CA . ASP A 1 84 ? -3.201 -8.355 -19.242 1.00 98.94 84 ASP A CA 1
ATOM 663 C C . ASP A 1 84 ? -1.880 -8.398 -20.025 1.00 98.94 84 ASP A C 1
ATOM 665 O O . ASP A 1 84 ? -1.452 -9.469 -20.470 1.00 98.94 84 ASP A O 1
ATOM 669 N N . TYR A 1 85 ? -1.192 -7.258 -20.152 1.00 98.94 85 TYR A N 1
ATOM 670 C CA . TYR A 1 85 ? 0.117 -7.190 -20.800 1.00 98.94 85 TYR A CA 1
ATOM 671 C C . TYR A 1 85 ? 1.157 -8.044 -20.059 1.00 98.94 85 TYR A C 1
ATOM 673 O O . TYR A 1 85 ? 1.831 -8.884 -20.666 1.00 98.94 85 TYR A O 1
ATOM 681 N N . MET A 1 86 ? 1.257 -7.886 -18.734 1.00 98.88 86 MET A N 1
ATOM 682 C CA . MET A 1 86 ? 2.185 -8.655 -17.905 1.00 98.88 86 MET A CA 1
ATOM 683 C C . MET A 1 86 ? 1.895 -10.155 -17.992 1.00 98.88 86 MET A C 1
ATOM 685 O O . MET A 1 86 ? 2.811 -10.940 -18.240 1.00 98.88 86 MET A O 1
ATOM 689 N N . ALA A 1 87 ? 0.631 -10.560 -17.868 1.00 98.81 87 ALA A N 1
ATOM 690 C CA . ALA A 1 87 ? 0.214 -11.958 -17.927 1.00 98.81 87 ALA A CA 1
ATOM 691 C C . ALA A 1 87 ? 0.542 -12.634 -19.265 1.00 98.81 87 ALA A C 1
ATOM 693 O O . ALA A 1 87 ? 0.929 -13.808 -19.282 1.00 98.81 87 ALA A O 1
ATOM 694 N N . LYS A 1 88 ? 0.405 -11.892 -20.373 1.00 98.75 88 LYS A N 1
ATOM 695 C CA . LYS A 1 88 ? 0.645 -12.380 -21.735 1.00 98.75 88 LYS A CA 1
ATOM 696 C C . LYS A 1 88 ? 2.131 -12.449 -22.096 1.00 98.75 88 LYS A C 1
ATOM 698 O O . LYS A 1 88 ? 2.541 -13.426 -22.724 1.00 98.75 88 LYS A O 1
ATOM 703 N N . TYR A 1 89 ? 2.925 -11.442 -21.722 1.00 98.81 89 TYR A N 1
ATOM 704 C CA . TYR A 1 89 ? 4.296 -11.280 -22.228 1.00 98.81 89 TYR A CA 1
ATOM 705 C C . TYR A 1 89 ? 5.397 -11.431 -21.168 1.00 98.81 89 TYR A C 1
ATOM 707 O O . TYR A 1 89 ? 6.454 -11.975 -21.477 1.00 98.81 89 TYR A O 1
ATOM 715 N N . LEU A 1 90 ? 5.173 -10.982 -19.928 1.00 98.69 90 LEU A N 1
ATOM 716 C CA . LEU A 1 90 ? 6.236 -10.827 -18.921 1.00 98.69 90 LEU A CA 1
ATOM 717 C C . LEU A 1 90 ? 6.214 -11.897 -17.817 1.00 98.69 90 LEU A C 1
ATOM 719 O O . LEU A 1 90 ? 7.258 -12.223 -17.255 1.00 98.69 90 LEU A O 1
ATOM 723 N N . ARG A 1 91 ? 5.053 -12.499 -17.531 1.00 97.88 91 ARG A N 1
ATOM 724 C CA . ARG A 1 91 ? 4.851 -13.451 -16.421 1.00 97.88 91 ARG A CA 1
ATOM 725 C C . ARG A 1 91 ? 5.755 -14.684 -16.482 1.00 97.88 91 ARG A C 1
ATOM 727 O O . ARG A 1 91 ? 6.180 -15.195 -15.451 1.00 97.88 91 ARG A O 1
ATOM 734 N N . LYS A 1 92 ? 6.103 -15.143 -17.690 1.00 97.62 92 LYS A N 1
ATOM 735 C CA . LYS A 1 92 ? 7.064 -16.245 -17.902 1.00 97.62 92 LYS A CA 1
ATOM 736 C C . LYS A 1 92 ? 8.502 -15.893 -17.491 1.00 97.62 92 LYS A C 1
ATOM 738 O O . LYS A 1 92 ? 9.303 -16.802 -17.317 1.00 97.62 92 LYS A O 1
ATOM 743 N N . ALA A 1 93 ? 8.813 -14.607 -17.327 1.00 98.25 93 ALA A N 1
ATOM 744 C CA . ALA A 1 93 ? 10.102 -14.082 -16.884 1.00 98.25 93 ALA A CA 1
ATOM 745 C C . ALA A 1 93 ? 10.057 -13.538 -15.436 1.00 98.25 93 ALA A C 1
ATOM 747 O O . ALA A 1 93 ? 10.860 -12.684 -15.079 1.00 98.25 93 ALA A O 1
ATOM 748 N N . GLY A 1 94 ? 9.108 -13.993 -14.605 1.00 98.12 94 GLY A N 1
ATOM 749 C CA . GLY A 1 94 ? 9.065 -13.715 -13.158 1.00 98.12 94 GLY A CA 1
ATOM 750 C C . GLY A 1 94 ? 8.263 -12.481 -12.718 1.00 98.12 94 GLY A C 1
ATOM 751 O O . GLY A 1 94 ? 7.905 -12.383 -11.541 1.00 98.12 94 GLY A O 1
ATOM 752 N N . TRP A 1 95 ? 7.920 -11.582 -13.647 1.00 98.81 95 TRP A N 1
ATOM 753 C CA . TRP A 1 95 ? 7.077 -10.407 -13.389 1.00 98.81 95 TRP A CA 1
ATOM 754 C C . TRP A 1 95 ? 5.685 -10.836 -12.912 1.00 98.81 95 TRP A C 1
ATOM 756 O O . TRP A 1 95 ? 4.973 -11.538 -13.632 1.00 98.81 95 TRP A O 1
ATOM 766 N N . GLN A 1 96 ? 5.308 -10.434 -11.698 1.00 98.75 96 GLN A N 1
ATOM 767 C CA . GLN A 1 96 ? 4.103 -10.944 -11.039 1.00 98.75 96 GLN A CA 1
ATOM 768 C C . GLN A 1 96 ? 3.274 -9.889 -10.300 1.00 98.75 96 GLN A C 1
ATOM 770 O O . GLN A 1 96 ? 2.068 -10.082 -10.205 1.00 98.75 96 GLN A O 1
ATOM 775 N N . TYR A 1 97 ? 3.859 -8.805 -9.781 1.00 98.94 97 TYR A N 1
ATOM 776 C CA . TYR A 1 97 ? 3.105 -7.811 -9.001 1.00 98.94 97 TYR A CA 1
ATOM 777 C C . TYR A 1 97 ? 2.506 -6.706 -9.885 1.00 98.94 97 TYR A C 1
ATOM 779 O O . TYR A 1 97 ? 3.206 -6.111 -10.701 1.00 98.94 97 TYR A O 1
ATOM 787 N N . ILE A 1 98 ? 1.227 -6.394 -9.678 1.00 98.94 98 ILE A N 1
ATOM 788 C CA . ILE A 1 98 ? 0.523 -5.236 -10.247 1.00 98.94 98 ILE A CA 1
ATOM 789 C C . ILE A 1 98 ? 0.168 -4.298 -9.093 1.00 98.94 98 ILE A C 1
ATOM 791 O O . ILE A 1 98 ? -0.711 -4.623 -8.295 1.00 98.94 98 ILE A O 1
ATOM 795 N N . VAL A 1 99 ? 0.874 -3.168 -8.977 1.00 98.94 99 VAL A N 1
ATOM 796 C CA . VAL A 1 99 ? 0.783 -2.253 -7.828 1.00 98.94 99 VAL A CA 1
ATOM 797 C C . VAL A 1 99 ? 0.069 -0.952 -8.200 1.00 98.94 99 VAL A C 1
ATOM 799 O O . VAL A 1 99 ? 0.552 -0.182 -9.030 1.00 98.94 99 VAL A O 1
ATOM 802 N N . VAL A 1 100 ? -1.066 -0.690 -7.549 1.00 98.94 100 VAL A N 1
ATOM 803 C CA . VAL A 1 100 ? -1.784 0.593 -7.623 1.00 98.94 100 VAL A CA 1
ATOM 804 C C . VAL A 1 100 ? -1.110 1.582 -6.677 1.00 98.94 100 VAL A C 1
ATOM 806 O O . VAL A 1 100 ? -1.116 1.366 -5.464 1.00 98.94 100 VAL A O 1
ATOM 809 N N . ASP A 1 101 ? -0.512 2.645 -7.216 1.00 98.81 101 ASP A N 1
ATOM 810 C CA . ASP A 1 101 ? 0.221 3.622 -6.409 1.00 98.81 101 ASP A CA 1
ATOM 811 C C . ASP A 1 101 ? -0.683 4.706 -5.776 1.00 98.81 101 ASP A C 1
ATOM 813 O O . ASP A 1 101 ? -1.905 4.574 -5.741 1.00 98.81 101 ASP A O 1
ATOM 817 N N . ILE A 1 102 ? -0.068 5.727 -5.179 1.00 98.12 102 ILE A N 1
ATOM 818 C CA . ILE A 1 102 ? -0.634 6.642 -4.179 1.00 98.12 102 ILE A CA 1
ATOM 819 C C . ILE A 1 102 ? -1.981 7.316 -4.543 1.00 98.12 102 ILE A C 1
ATOM 821 O O . ILE A 1 102 ? -2.303 7.569 -5.701 1.00 98.12 102 ILE A O 1
ATOM 825 N N . ARG A 1 103 ? -2.768 7.663 -3.512 1.00 98.06 103 ARG A N 1
ATOM 826 C CA . ARG A 1 103 ? -4.054 8.404 -3.581 1.00 98.06 103 ARG A CA 1
ATOM 827 C C . ARG A 1 103 ? -5.157 7.764 -4.435 1.00 98.06 103 ARG A C 1
ATOM 829 O O . ARG A 1 103 ? -6.067 8.457 -4.888 1.00 98.06 103 ARG A O 1
ATOM 836 N N . TRP A 1 104 ? -5.184 6.435 -4.567 1.00 98.81 104 TRP A N 1
ATOM 837 C CA . TRP A 1 104 ? -6.347 5.689 -5.093 1.00 98.81 104 TRP A CA 1
ATOM 838 C C . TRP A 1 104 ? -7.662 5.925 -4.322 1.00 98.81 104 TRP A C 1
ATOM 840 O O . TRP A 1 104 ? -8.743 5.608 -4.816 1.00 98.81 104 TRP A O 1
ATOM 850 N N . TYR A 1 105 ? -7.567 6.499 -3.123 1.00 98.69 105 TYR A N 1
ATOM 851 C CA . TYR A 1 105 ? -8.658 6.898 -2.234 1.00 98.69 105 TYR A CA 1
ATOM 852 C C . TYR A 1 105 ? -9.122 8.362 -2.416 1.00 98.69 105 TYR A C 1
ATOM 854 O O . TYR A 1 105 ? -9.893 8.855 -1.596 1.00 98.69 105 TYR A O 1
ATOM 862 N N . VAL A 1 106 ? -8.655 9.085 -3.446 1.00 98.38 106 VAL A N 1
ATOM 863 C CA . VAL A 1 106 ? -9.075 10.472 -3.747 1.00 98.38 106 VAL A CA 1
ATOM 864 C C . VAL A 1 106 ? -9.790 10.545 -5.098 1.00 98.38 106 VAL A C 1
ATOM 866 O O . VAL A 1 106 ? -9.267 10.086 -6.119 1.00 98.38 106 VAL A O 1
ATOM 869 N N . GLU A 1 107 ? -10.987 11.140 -5.107 1.00 97.56 107 GLU A N 1
ATOM 870 C CA . GLU A 1 107 ? -11.834 11.244 -6.306 1.00 97.56 107 GLU A CA 1
ATOM 871 C C . GLU A 1 107 ? -11.369 12.316 -7.300 1.00 97.56 107 GLU A C 1
ATOM 873 O O . GLU A 1 107 ? -11.412 12.096 -8.509 1.00 97.56 107 GLU A O 1
ATOM 878 N N . ASN A 1 108 ? -10.989 13.494 -6.793 1.00 96.94 108 ASN A N 1
ATOM 879 C CA . ASN A 1 108 ? -10.677 14.711 -7.557 1.00 96.94 108 ASN A CA 1
ATOM 880 C C . ASN A 1 108 ? -9.173 15.025 -7.565 1.00 96.94 108 ASN A C 1
ATOM 882 O O . ASN A 1 108 ? -8.767 16.187 -7.461 1.00 96.94 108 ASN A O 1
ATOM 886 N N . ASP A 1 109 ? -8.345 13.984 -7.648 1.00 95.31 109 ASP A N 1
ATOM 887 C CA . ASP A 1 109 ? -6.910 14.158 -7.853 1.00 95.31 109 ASP A CA 1
ATOM 888 C C . ASP A 1 109 ? -6.568 14.449 -9.324 1.00 95.31 109 ASP A C 1
ATOM 890 O O . ASP A 1 109 ? -7.420 14.351 -10.210 1.00 95.31 109 ASP A O 1
ATOM 894 N N . LYS A 1 110 ? -5.318 14.832 -9.585 1.00 93.00 110 LYS A N 1
ATOM 895 C CA . LYS A 1 110 ? -4.853 15.297 -10.898 1.00 93.00 110 LYS A CA 1
ATOM 896 C C . LYS A 1 110 ? -3.477 14.734 -11.268 1.00 93.00 110 LYS A C 1
ATOM 898 O O . LYS A 1 110 ? -2.679 14.366 -10.410 1.00 93.00 110 LYS A O 1
ATOM 903 N N . ALA A 1 111 ? -3.179 14.728 -12.564 1.00 91.19 111 ALA A N 1
ATOM 904 C CA . ALA A 1 111 ? -1.828 14.484 -13.055 1.00 91.19 111 ALA A CA 1
ATOM 905 C C . ALA A 1 111 ? -0.900 15.678 -12.737 1.00 91.19 111 ALA A C 1
ATOM 907 O O . ALA A 1 111 ? -1.356 16.808 -12.544 1.00 91.19 111 ALA A O 1
ATOM 908 N N . GLY A 1 112 ? 0.415 15.438 -12.708 1.00 88.75 112 GLY A N 1
ATOM 909 C CA . GLY A 1 112 ? 1.419 16.487 -12.469 1.00 88.75 112 GLY A CA 1
ATOM 910 C C . GLY A 1 112 ? 1.570 16.931 -11.005 1.00 88.75 112 GLY A C 1
ATOM 911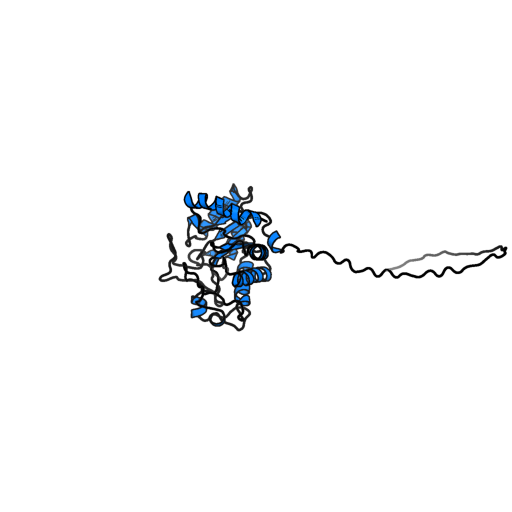 O O . GLY A 1 112 ? 2.136 17.991 -10.746 1.00 88.75 112 GLY A O 1
ATOM 912 N N . GLY A 1 113 ? 1.067 16.143 -10.051 1.00 91.88 113 GLY A N 1
ATOM 913 C CA . GLY A 1 113 ? 1.202 16.372 -8.608 1.00 91.88 113 GLY A CA 1
ATOM 914 C C . GLY A 1 113 ? -0.140 16.344 -7.877 1.00 91.88 113 GLY A C 1
ATOM 915 O O . GLY A 1 113 ? -1.197 16.404 -8.490 1.00 91.88 113 GLY A O 1
ATOM 916 N N . TYR A 1 114 ? -0.104 16.275 -6.550 1.00 96.00 114 TYR A N 1
ATOM 917 C CA . TYR A 1 114 ? -1.297 16.035 -5.732 1.00 96.00 114 TYR A CA 1
ATOM 918 C C . TYR A 1 114 ? -2.264 17.227 -5.681 1.00 96.00 114 TYR A C 1
ATOM 920 O O . TYR A 1 114 ? -1.846 18.377 -5.507 1.00 96.00 114 TYR A O 1
ATOM 928 N N . ASN A 1 115 ? -3.571 16.962 -5.717 1.00 95.62 115 ASN A N 1
ATOM 929 C CA . ASN A 1 115 ? -4.562 17.907 -5.211 1.00 95.62 115 ASN A CA 1
ATOM 930 C C . ASN A 1 115 ? -4.563 17.907 -3.669 1.00 95.62 115 ASN A C 1
ATOM 932 O O . ASN A 1 115 ? -5.045 16.964 -3.039 1.00 95.62 115 ASN A O 1
ATOM 936 N N . GLN A 1 116 ? -4.024 18.972 -3.071 1.00 93.81 116 GLN A N 1
ATOM 937 C CA . GLN A 1 116 ? -4.041 19.226 -1.623 1.00 93.81 116 GLN A CA 1
ATOM 938 C C . GLN A 1 116 ? -4.904 20.447 -1.242 1.00 93.81 116 GLN A C 1
ATOM 940 O O . GLN A 1 116 ? -4.891 20.853 -0.084 1.00 93.81 116 GLN A O 1
ATOM 945 N N . ASN A 1 117 ? -5.655 21.023 -2.190 1.00 93.81 117 ASN A N 1
ATOM 946 C CA . ASN A 1 117 ? -6.474 22.217 -1.955 1.00 93.81 117 ASN A CA 1
ATOM 947 C C . ASN A 1 117 ? -7.888 21.846 -1.480 1.00 93.81 117 ASN A C 1
ATOM 949 O O . ASN A 1 117 ? -8.347 22.350 -0.459 1.00 93.81 117 ASN A O 1
ATOM 953 N N . ASP A 1 118 ? -8.561 20.955 -2.212 1.00 96.19 118 ASP A N 1
ATOM 954 C CA . ASP A 1 118 ? -9.929 20.486 -1.946 1.00 96.19 118 ASP A CA 1
ATOM 955 C C . ASP A 1 118 ? -10.092 18.944 -2.058 1.00 96.19 118 ASP A C 1
ATOM 957 O O . ASP A 1 118 ? -11.066 18.473 -2.651 1.00 96.19 118 ASP A O 1
ATOM 961 N N . PRO A 1 119 ? -9.164 18.110 -1.538 1.00 96.62 119 PRO A N 1
ATOM 962 C CA . PRO A 1 119 ? -9.196 16.661 -1.748 1.00 96.62 119 PRO A CA 1
ATOM 963 C C . PRO A 1 119 ? -10.457 15.991 -1.182 1.00 96.62 119 PRO A C 1
ATOM 965 O O . PRO A 1 119 ? -10.708 15.988 0.025 1.00 96.62 119 PRO A O 1
ATOM 968 N N . ARG A 1 120 ? -11.218 15.339 -2.065 1.00 97.88 120 ARG A N 1
ATOM 969 C CA . ARG A 1 120 ? -12.350 14.473 -1.722 1.00 97.88 120 ARG A CA 1
ATOM 970 C C . ARG A 1 120 ? -11.850 13.051 -1.487 1.00 97.88 120 ARG A C 1
ATOM 972 O O . ARG A 1 120 ? -11.772 12.238 -2.408 1.00 97.88 120 ARG A O 1
ATOM 979 N N . TYR A 1 121 ? -11.468 12.788 -0.241 1.00 98.00 121 TYR A N 1
ATOM 980 C CA . TYR A 1 121 ? -11.104 11.459 0.246 1.00 98.00 121 TYR A CA 1
ATOM 981 C C . TYR A 1 121 ? -12.332 10.552 0.378 1.00 98.00 121 TYR A C 1
ATOM 983 O O . TYR A 1 121 ? -13.368 10.983 0.892 1.00 98.00 121 TYR A O 1
ATOM 991 N N . VAL A 1 122 ? -12.180 9.277 0.026 1.00 98.12 122 VAL A N 1
ATOM 992 C CA . VAL A 1 122 ? -13.173 8.225 0.267 1.00 98.12 122 VAL A CA 1
ATOM 993 C C . VAL A 1 122 ? -12.679 7.326 1.405 1.00 98.12 122 VAL A C 1
ATOM 995 O O . VAL A 1 122 ? -11.540 6.857 1.409 1.00 98.12 122 VAL A O 1
ATOM 998 N N . MET A 1 123 ? -13.518 7.143 2.424 1.00 98.38 123 MET A N 1
ATOM 999 C CA . MET A 1 123 ? -13.143 6.549 3.710 1.00 98.38 123 MET A CA 1
ATOM 1000 C C . MET A 1 123 ? -14.355 5.872 4.356 1.00 98.38 123 MET A C 1
ATOM 1002 O O . MET A 1 123 ? -15.465 6.396 4.246 1.00 98.38 123 MET A O 1
ATOM 1006 N N . ASP A 1 124 ? -14.137 4.748 5.037 1.00 98.62 124 ASP A N 1
ATOM 1007 C CA . ASP A 1 124 ? -15.177 4.014 5.764 1.00 98.62 124 ASP A CA 1
ATOM 1008 C C . ASP A 1 124 ? -15.477 4.592 7.165 1.00 98.62 124 ASP A C 1
ATOM 1010 O O . ASP A 1 124 ? -14.857 5.555 7.637 1.00 98.62 124 ASP A O 1
ATOM 1014 N N . GLU A 1 125 ? -16.458 3.997 7.843 1.00 98.44 125 GLU A N 1
ATOM 1015 C CA . GLU A 1 125 ? -16.889 4.361 9.192 1.00 98.44 125 GLU A CA 1
ATOM 1016 C C . GLU A 1 125 ? -15.816 4.150 10.277 1.00 98.44 125 GLU A C 1
ATOM 1018 O O . GLU A 1 125 ? -15.881 4.806 11.317 1.00 98.44 125 GLU A O 1
ATOM 1023 N N . TYR A 1 126 ? -14.799 3.322 10.019 1.00 98.75 126 TYR A N 1
ATOM 1024 C CA . TYR A 1 126 ? -13.681 3.031 10.927 1.00 98.75 126 TYR A CA 1
ATOM 1025 C C . TYR A 1 126 ? -12.434 3.887 10.652 1.00 98.75 126 TYR A C 1
ATOM 1027 O O . TYR A 1 126 ? -11.358 3.644 11.200 1.00 98.75 126 TYR A O 1
ATOM 1035 N N . GLY A 1 127 ? -12.553 4.903 9.793 1.00 98.56 127 GLY A N 1
ATOM 1036 C CA . GLY A 1 127 ? -11.444 5.800 9.480 1.00 98.56 127 GLY A CA 1
ATOM 1037 C C . GLY A 1 127 ? -10.410 5.208 8.519 1.00 98.56 127 GLY A C 1
ATOM 1038 O O . GLY A 1 127 ? -9.296 5.730 8.449 1.00 98.56 127 GLY A O 1
ATOM 1039 N N . ARG A 1 128 ? -10.731 4.127 7.797 1.00 98.88 128 ARG A N 1
ATOM 1040 C CA . ARG A 1 128 ? -9.843 3.486 6.814 1.00 98.88 128 ARG A CA 1
ATOM 1041 C C . ARG A 1 128 ? -10.155 4.005 5.413 1.00 98.88 128 ARG A C 1
ATOM 1043 O O . ARG A 1 128 ? -11.315 4.154 5.035 1.00 98.88 128 ARG A O 1
ATOM 1050 N N . LEU A 1 129 ? -9.119 4.293 4.630 1.00 98.81 129 LEU A N 1
ATOM 1051 C CA . LEU A 1 129 ? -9.261 4.786 3.256 1.00 98.81 129 LEU A CA 1
ATOM 1052 C C . LEU A 1 129 ? -9.714 3.659 2.312 1.00 98.81 129 LEU A C 1
ATOM 1054 O O . LEU A 1 129 ? -9.204 2.540 2.394 1.00 98.81 129 LEU A O 1
ATOM 1058 N N . ILE A 1 130 ? -10.656 3.960 1.411 1.00 98.75 130 ILE A N 1
ATOM 1059 C CA . ILE A 1 130 ? -11.255 2.998 0.464 1.00 98.75 130 ILE A CA 1
ATOM 1060 C C . ILE A 1 130 ? -11.212 3.534 -0.984 1.00 98.75 130 ILE A C 1
ATOM 1062 O O . ILE A 1 130 ? -11.045 4.739 -1.171 1.00 98.75 130 ILE A O 1
ATOM 1066 N N . PRO A 1 131 ? -11.298 2.679 -2.026 1.00 98.81 131 PRO A N 1
ATOM 1067 C CA . PRO A 1 131 ? -11.088 3.110 -3.410 1.00 98.81 131 PRO A CA 1
ATOM 1068 C C . PRO A 1 131 ? -12.110 4.136 -3.903 1.00 98.81 131 PRO A C 1
ATOM 1070 O O . PRO A 1 131 ? -13.314 3.988 -3.692 1.00 98.81 131 PRO A O 1
ATOM 1073 N N . ALA A 1 132 ? -11.629 5.153 -4.618 1.00 98.62 132 ALA A N 1
ATOM 1074 C CA . ALA A 1 132 ? -12.474 6.171 -5.226 1.00 98.62 132 ALA A CA 1
ATOM 1075 C C . ALA A 1 132 ? -13.298 5.575 -6.383 1.00 98.62 132 ALA A C 1
ATOM 1077 O O . ALA A 1 132 ? -12.751 5.180 -7.416 1.00 98.62 132 ALA A O 1
ATOM 1078 N N . LEU A 1 133 ? -14.624 5.500 -6.218 1.00 98.25 133 LEU A N 1
ATOM 1079 C CA . LEU A 1 133 ? -15.514 4.752 -7.121 1.00 98.25 133 LEU A CA 1
ATOM 1080 C C . LEU A 1 133 ? -15.557 5.301 -8.556 1.00 98.25 133 LEU A C 1
ATOM 1082 O O . LEU A 1 133 ? -15.820 4.548 -9.490 1.00 98.25 133 LEU A O 1
ATOM 1086 N N . ASN A 1 134 ? -15.246 6.585 -8.759 1.00 98.12 134 ASN A N 1
ATOM 1087 C CA . ASN A 1 134 ? -15.116 7.184 -10.091 1.00 98.12 134 ASN A CA 1
ATOM 1088 C C . ASN A 1 134 ? -13.889 6.673 -10.873 1.00 98.12 134 ASN A C 1
ATOM 1090 O O . ASN A 1 134 ? -13.845 6.812 -12.093 1.00 98.12 134 ASN A O 1
ATOM 1094 N N . ARG A 1 135 ? -12.902 6.093 -10.179 1.00 98.56 135 ARG A N 1
ATOM 1095 C CA . ARG A 1 135 ? -11.670 5.518 -10.746 1.00 98.56 135 ARG A CA 1
ATOM 1096 C C . ARG A 1 135 ? -11.644 3.993 -10.663 1.00 98.56 135 ARG A C 1
ATOM 1098 O O . ARG A 1 135 ? -11.042 3.349 -11.522 1.00 98.56 135 ARG A O 1
ATOM 1105 N N . PHE A 1 136 ? -12.328 3.425 -9.667 1.00 98.88 136 PHE A N 1
ATOM 1106 C CA . PHE A 1 136 ? -12.448 1.987 -9.419 1.00 98.88 136 PHE A CA 1
ATOM 1107 C C . PHE A 1 136 ? -13.921 1.561 -9.272 1.00 98.88 136 PHE A C 1
ATOM 1109 O O . PHE A 1 136 ? -14.358 1.246 -8.164 1.00 98.88 136 PHE A O 1
ATOM 1116 N N . PRO A 1 137 ? -14.717 1.546 -10.363 1.00 98.75 137 PRO A N 1
ATOM 1117 C CA . PRO A 1 137 ? -16.152 1.262 -10.286 1.00 98.75 137 PRO A CA 1
ATOM 1118 C C . PRO A 1 137 ? -16.488 -0.123 -9.721 1.00 98.75 137 PRO A C 1
ATOM 1120 O O . PRO A 1 137 ? -17.552 -0.301 -9.131 1.00 98.75 137 PRO A O 1
ATOM 1123 N N . SER A 1 138 ? -15.592 -1.109 -9.853 1.00 98.81 138 SER A N 1
ATOM 1124 C CA . SER A 1 138 ? -15.815 -2.443 -9.279 1.00 98.81 138 SER A CA 1
ATOM 1125 C C . SER A 1 138 ? -15.772 -2.474 -7.744 1.00 98.81 138 SER A C 1
ATOM 1127 O O . SER A 1 138 ? -16.285 -3.421 -7.150 1.00 98.81 138 SER A O 1
ATOM 1129 N N . ALA A 1 139 ? -15.236 -1.430 -7.099 1.00 98.69 139 ALA A N 1
ATOM 1130 C CA . ALA A 1 139 ? -15.159 -1.306 -5.643 1.00 98.69 139 ALA A CA 1
ATOM 1131 C C . ALA A 1 139 ? -16.485 -0.921 -4.960 1.00 98.69 139 ALA A C 1
ATOM 1133 O O . ALA A 1 139 ? -16.541 -0.863 -3.727 1.00 98.69 139 ALA A O 1
ATOM 1134 N N . ALA A 1 140 ? -17.541 -0.675 -5.746 1.00 97.94 140 ALA A N 1
ATOM 1135 C CA . ALA A 1 140 ? -18.891 -0.374 -5.275 1.00 97.94 140 ALA A CA 1
ATOM 1136 C C . ALA A 1 140 ? -19.465 -1.464 -4.345 1.00 97.94 140 ALA A C 1
ATOM 1138 O O . ALA A 1 140 ? -18.943 -2.575 -4.242 1.00 97.94 140 ALA A O 1
ATOM 1139 N N . ASP A 1 141 ? -20.564 -1.148 -3.658 1.00 97.00 141 ASP A N 1
ATOM 1140 C CA . ASP A 1 141 ? -21.260 -2.051 -2.725 1.00 97.00 141 ASP A CA 1
ATOM 1141 C C . ASP A 1 141 ? -20.357 -2.592 -1.593 1.00 97.00 141 ASP A C 1
ATOM 1143 O O . ASP A 1 141 ? -20.515 -3.722 -1.136 1.00 97.00 141 ASP A O 1
ATOM 1147 N N . GLY A 1 142 ? -19.361 -1.802 -1.170 1.00 95.31 142 GLY A N 1
ATOM 1148 C CA . GLY A 1 142 ? -18.407 -2.165 -0.112 1.00 95.31 142 GLY A CA 1
ATOM 1149 C C . GLY A 1 142 ? -17.328 -3.177 -0.523 1.00 95.31 142 GLY A C 1
ATOM 1150 O O . GLY A 1 142 ? -16.544 -3.606 0.321 1.00 95.31 142 GLY A O 1
ATOM 1151 N N . LYS A 1 143 ? -17.244 -3.558 -1.806 1.00 98.44 143 LYS A N 1
ATOM 1152 C CA . LYS A 1 143 ? -16.312 -4.594 -2.296 1.00 98.44 143 LYS A CA 1
ATOM 1153 C C . LYS A 1 143 ? -14.841 -4.171 -2.229 1.00 98.44 143 LYS A C 1
ATOM 1155 O O . LYS A 1 143 ? -13.961 -5.034 -2.170 1.00 98.44 143 LYS A O 1
ATOM 1160 N N . GLY A 1 144 ? -14.568 -2.863 -2.244 1.00 98.69 144 GLY A N 1
ATOM 1161 C CA . GLY A 1 144 ? -13.210 -2.320 -2.218 1.00 98.69 144 GLY A CA 1
ATOM 1162 C C . GLY A 1 144 ? -12.354 -2.883 -3.355 1.00 98.69 144 GLY A C 1
ATOM 1163 O O . GLY A 1 144 ? -12.853 -3.140 -4.447 1.00 98.69 144 GLY A O 1
ATOM 1164 N N . PHE A 1 145 ? -11.065 -3.129 -3.123 1.00 98.94 145 PHE A N 1
ATOM 1165 C CA . PHE A 1 145 ? -10.215 -3.671 -4.188 1.00 98.94 145 PHE A CA 1
ATOM 1166 C C . PHE A 1 145 ? -10.447 -5.150 -4.523 1.00 98.94 145 PHE A C 1
ATOM 1168 O O . PHE A 1 145 ? -9.855 -5.621 -5.497 1.00 98.94 145 PHE A O 1
ATOM 1175 N N . LYS A 1 146 ? -11.302 -5.890 -3.797 1.00 98.88 146 LYS A N 1
ATOM 1176 C CA . LYS A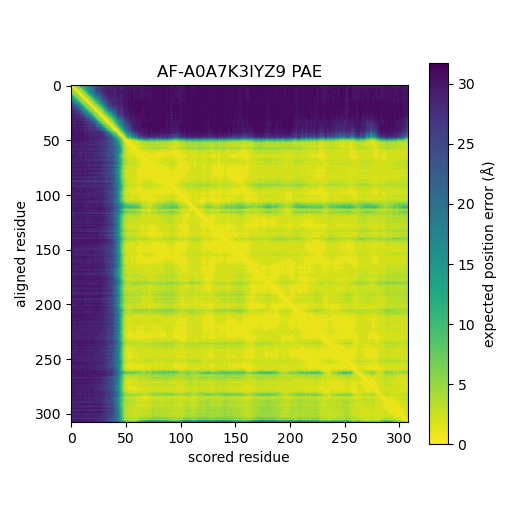 1 146 ? -11.420 -7.345 -3.988 1.00 98.88 146 LYS A CA 1
ATOM 1177 C C . LYS A 1 146 ? -11.675 -7.761 -5.449 1.00 98.88 146 LYS A C 1
ATOM 1179 O O . LYS A 1 146 ? -10.950 -8.628 -5.925 1.00 98.88 146 LYS A O 1
ATOM 1184 N N . PRO A 1 147 ? -12.593 -7.141 -6.220 1.00 98.94 147 PRO A N 1
ATOM 1185 C CA . PRO A 1 147 ? -12.840 -7.562 -7.603 1.00 98.94 147 PRO A CA 1
ATOM 1186 C C . PRO A 1 147 ? -11.695 -7.226 -8.573 1.00 98.94 147 PRO A C 1
ATOM 1188 O O . PRO A 1 147 ? -11.570 -7.860 -9.621 1.00 98.94 147 PRO A O 1
ATOM 1191 N N . LEU A 1 148 ? -10.847 -6.244 -8.239 1.00 98.94 148 LEU A N 1
ATOM 1192 C CA . LEU A 1 148 ? -9.635 -5.926 -8.997 1.00 98.94 148 LEU A CA 1
ATOM 1193 C C . LEU A 1 148 ? -8.495 -6.896 -8.650 1.00 98.94 148 LEU A C 1
ATOM 1195 O O . LEU A 1 148 ? -7.806 -7.363 -9.555 1.00 98.94 148 LEU A O 1
ATOM 1199 N N . ALA A 1 149 ? -8.347 -7.257 -7.374 1.00 98.94 149 ALA A N 1
ATOM 1200 C CA . ALA A 1 149 ? -7.412 -8.288 -6.933 1.00 98.94 149 ALA A CA 1
ATOM 1201 C C . ALA A 1 149 ? -7.779 -9.662 -7.515 1.00 98.94 149 ALA A C 1
ATOM 1203 O O . ALA A 1 149 ? -6.945 -10.269 -8.177 1.00 98.94 149 ALA A O 1
ATOM 1204 N N . ASP A 1 150 ? -9.044 -10.086 -7.396 1.00 98.94 150 ASP A N 1
ATOM 1205 C CA . ASP A 1 150 ? -9.580 -11.317 -7.997 1.00 98.94 150 ASP A CA 1
ATOM 1206 C C . ASP A 1 150 ? -9.307 -11.358 -9.515 1.00 98.94 150 ASP A C 1
ATOM 1208 O O . ASP A 1 150 ? -8.914 -12.392 -10.065 1.00 98.94 150 ASP A O 1
ATOM 1212 N N . TYR A 1 151 ? -9.456 -10.219 -10.206 1.00 98.94 151 TYR A N 1
ATOM 1213 C CA . TYR A 1 151 ? -9.114 -10.103 -11.624 1.00 98.94 151 TYR A CA 1
ATOM 1214 C C . TYR A 1 151 ? -7.615 -10.322 -11.872 1.00 98.94 151 TYR A C 1
ATOM 1216 O O . TYR A 1 151 ? -7.263 -11.098 -12.758 1.00 98.94 151 TYR A O 1
ATOM 1224 N N . VAL A 1 152 ? -6.728 -9.684 -11.105 1.00 98.94 152 VAL A N 1
ATOM 1225 C CA . VAL A 1 152 ? -5.266 -9.841 -11.233 1.00 98.94 152 VAL A CA 1
ATOM 1226 C C . VAL A 1 152 ? -4.832 -11.278 -10.904 1.00 98.94 152 VAL A C 1
ATOM 1228 O O . VAL A 1 152 ? -4.078 -11.882 -11.672 1.00 98.94 152 VAL A O 1
ATOM 1231 N N . HIS A 1 153 ? -5.386 -11.883 -9.850 1.00 98.94 153 HIS A N 1
ATOM 1232 C CA . HIS A 1 153 ? -5.169 -13.289 -9.490 1.00 98.94 153 HIS A CA 1
ATOM 1233 C C . HIS A 1 153 ? -5.613 -14.247 -10.599 1.00 98.94 153 HIS A C 1
ATOM 1235 O O . HIS A 1 153 ? -4.890 -15.195 -10.904 1.00 98.94 153 HIS A O 1
ATOM 1241 N N . SER A 1 154 ? -6.732 -13.970 -11.285 1.00 98.88 154 SER A N 1
ATOM 1242 C CA . SER A 1 154 ? -7.205 -14.788 -12.418 1.00 98.88 154 SER A CA 1
ATOM 1243 C C . SER A 1 154 ? -6.207 -14.873 -13.586 1.00 98.88 154 SER A C 1
ATOM 1245 O O . SER A 1 154 ? -6.257 -15.809 -14.383 1.00 98.88 154 SER A O 1
ATOM 1247 N N . LYS A 1 155 ? -5.262 -13.926 -13.676 1.00 98.75 155 LYS A N 1
ATOM 1248 C CA . LYS A 1 155 ? -4.179 -13.910 -14.674 1.00 98.75 155 LYS A CA 1
ATOM 1249 C C . LYS A 1 155 ? -2.9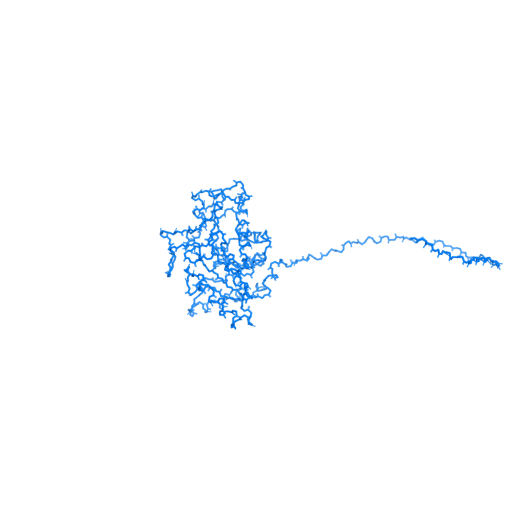19 -14.669 -14.227 1.00 98.75 155 LYS A C 1
ATOM 1251 O O . LYS A 1 155 ? -1.942 -14.735 -14.977 1.00 98.75 155 LYS A O 1
ATOM 1256 N N . GLY A 1 156 ? -2.914 -15.225 -13.013 1.00 98.56 156 GLY A N 1
ATOM 1257 C CA . GLY A 1 156 ? -1.729 -15.797 -12.369 1.00 98.56 156 GLY A CA 1
ATOM 1258 C C . GLY A 1 156 ? -0.721 -14.739 -11.907 1.00 98.56 156 GLY A C 1
ATOM 1259 O O . GLY A 1 156 ? 0.478 -15.014 -11.894 1.00 98.56 156 GLY A O 1
ATOM 1260 N N . LEU A 1 157 ? -1.200 -13.532 -11.596 1.00 98.88 157 LEU A N 1
ATOM 1261 C CA . LEU A 1 157 ? -0.429 -12.408 -11.060 1.00 98.88 157 LEU A CA 1
ATOM 1262 C C . LEU A 1 157 ? -0.818 -12.149 -9.592 1.00 98.88 157 LEU A C 1
ATOM 1264 O O . LEU A 1 157 ? -1.717 -12.795 -9.059 1.00 98.88 157 LEU A O 1
ATOM 1268 N N . LYS A 1 158 ? -0.138 -11.201 -8.948 1.00 98.94 158 LYS A N 1
ATOM 1269 C CA . LYS A 1 158 ? -0.347 -10.744 -7.568 1.00 98.94 158 LYS A CA 1
ATOM 1270 C C . LYS A 1 158 ? -0.743 -9.269 -7.550 1.00 98.94 158 LYS A C 1
ATOM 1272 O O . LYS A 1 158 ? -0.230 -8.480 -8.344 1.00 98.94 158 LYS A O 1
ATOM 1277 N N . PHE A 1 159 ? -1.626 -8.887 -6.636 1.00 98.94 159 PHE A N 1
ATOM 1278 C CA . PHE A 1 159 ? -2.136 -7.522 -6.515 1.00 98.94 159 PHE A CA 1
ATOM 1279 C C . PHE A 1 159 ? -1.439 -6.763 -5.383 1.00 98.94 159 PHE A C 1
ATOM 1281 O O . PHE A 1 159 ? -1.245 -7.299 -4.294 1.00 98.94 159 PHE A O 1
ATOM 1288 N N . GLY A 1 160 ? -1.077 -5.505 -5.620 1.00 98.94 160 GLY A N 1
ATOM 1289 C CA . GLY A 1 160 ? -0.466 -4.645 -4.615 1.00 98.94 160 GLY A CA 1
ATOM 1290 C C . GLY A 1 160 ? -1.075 -3.252 -4.572 1.00 98.94 160 GLY A C 1
ATOM 1291 O O . GLY A 1 160 ? -1.630 -2.770 -5.560 1.00 98.94 160 GLY A O 1
ATOM 1292 N N . ILE A 1 161 ? -0.932 -2.594 -3.425 1.00 99.00 161 ILE A N 1
ATOM 1293 C CA . ILE A 1 161 ? -1.372 -1.211 -3.226 1.00 99.00 161 ILE A CA 1
ATOM 1294 C C . ILE A 1 161 ? -0.303 -0.373 -2.528 1.00 99.00 161 ILE A C 1
ATOM 1296 O O . ILE A 1 161 ? 0.567 -0.875 -1.815 1.00 99.00 161 ILE A O 1
ATOM 1300 N N . HIS A 1 162 ? -0.403 0.930 -2.721 1.00 98.88 162 HIS A N 1
ATOM 1301 C CA . HIS A 1 162 ? 0.266 1.945 -1.921 1.00 98.88 162 HIS A CA 1
ATOM 1302 C C . HIS A 1 162 ? -0.570 2.332 -0.700 1.00 98.88 162 HIS A C 1
ATOM 1304 O O . HIS A 1 162 ? -1.794 2.368 -0.796 1.00 98.88 162 HIS A O 1
ATOM 1310 N N . ILE A 1 163 ? 0.065 2.679 0.418 1.00 98.81 163 ILE A N 1
ATOM 1311 C CA . ILE A 1 163 ? -0.547 3.496 1.472 1.00 98.81 163 ILE A CA 1
ATOM 1312 C C . ILE A 1 163 ? 0.411 4.586 1.968 1.00 98.81 163 ILE A C 1
ATOM 1314 O O . ILE A 1 163 ? 1.634 4.452 1.917 1.00 98.81 163 ILE A O 1
ATOM 1318 N N . MET A 1 164 ? -0.151 5.658 2.519 1.00 98.81 164 MET A N 1
ATOM 1319 C CA . MET A 1 164 ? 0.597 6.609 3.340 1.00 98.81 164 MET A CA 1
ATOM 1320 C C . MET A 1 164 ? 0.650 6.124 4.792 1.00 98.81 164 MET A C 1
ATOM 1322 O O . MET A 1 164 ? -0.341 5.604 5.303 1.00 98.81 164 MET A O 1
ATOM 1326 N N . ARG A 1 165 ? 1.784 6.333 5.469 1.00 98.69 165 ARG A N 1
ATOM 1327 C CA . ARG A 1 165 ? 1.919 6.151 6.923 1.00 98.69 165 ARG A CA 1
ATOM 1328 C C . ARG A 1 165 ? 0.861 6.946 7.698 1.00 98.69 165 ARG A C 1
ATOM 1330 O O . ARG A 1 165 ? 0.619 8.115 7.393 1.00 98.69 165 ARG A O 1
ATOM 1337 N N . GLY A 1 166 ? 0.357 6.355 8.779 1.00 98.62 166 GLY A N 1
ATOM 1338 C CA . GLY A 1 166 ? -0.402 7.044 9.818 1.00 98.62 166 GLY A CA 1
ATOM 1339 C C . GLY A 1 166 ? -1.919 6.914 9.677 1.00 98.62 166 GLY A C 1
ATOM 1340 O O . GLY A 1 166 ? -2.425 5.935 9.134 1.00 98.62 166 GLY A O 1
ATOM 1341 N N . ILE A 1 167 ? -2.649 7.910 10.183 1.00 98.88 167 ILE A N 1
ATOM 13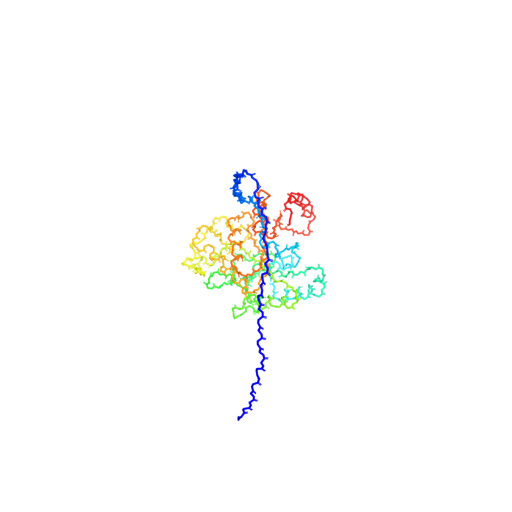42 C CA . ILE A 1 167 ? -4.122 7.961 10.205 1.00 98.88 167 ILE A CA 1
ATOM 1343 C C . ILE A 1 167 ? -4.635 9.179 9.412 1.00 98.88 167 ILE A C 1
ATOM 1345 O O . ILE A 1 167 ? -4.051 10.256 9.555 1.00 98.88 167 ILE A O 1
ATOM 1349 N N . PRO A 1 168 ? -5.698 9.084 8.584 1.00 98.81 168 PRO A N 1
ATOM 1350 C CA . PRO A 1 168 ? -6.169 10.208 7.779 1.00 98.81 168 PRO A CA 1
ATOM 1351 C C . PRO A 1 168 ? -6.539 11.427 8.621 1.00 98.81 168 PRO A C 1
ATOM 1353 O O . PRO A 1 168 ? -7.236 11.310 9.633 1.00 98.81 168 PRO A O 1
ATOM 1356 N N . VAL A 1 169 ? -6.175 12.620 8.148 1.00 98.56 169 VAL A N 1
ATOM 1357 C CA . VAL A 1 169 ? -6.574 13.889 8.783 1.00 98.56 169 VAL A CA 1
ATOM 1358 C C . VAL A 1 169 ? -8.099 13.963 8.934 1.00 98.56 169 VAL A C 1
ATOM 1360 O O . VAL A 1 169 ? -8.598 14.377 9.979 1.00 98.56 169 VAL A O 1
ATOM 1363 N N . ILE A 1 170 ? -8.854 13.471 7.944 1.00 98.38 170 ILE A N 1
ATOM 1364 C CA . ILE A 1 170 ? -10.322 13.428 8.003 1.00 98.38 170 ILE A CA 1
ATOM 1365 C C . ILE A 1 170 ? -10.892 12.395 8.991 1.00 98.38 170 ILE A C 1
ATOM 1367 O O . ILE A 1 170 ? -12.007 12.591 9.473 1.00 98.38 170 ILE A O 1
ATOM 1371 N N . ALA A 1 171 ? -10.156 11.330 9.334 1.00 98.88 171 ALA A N 1
ATOM 1372 C CA . ALA A 1 171 ? -10.561 10.393 10.385 1.00 98.88 171 ALA A CA 1
ATOM 1373 C C . ALA A 1 171 ? -10.446 11.069 11.757 1.00 98.88 171 ALA A C 1
ATOM 1375 O O . ALA A 1 171 ? -11.372 11.004 12.563 1.00 98.88 171 ALA A O 1
ATOM 1376 N N . VAL A 1 172 ? -9.352 11.804 11.984 1.00 98.81 172 VAL A N 1
ATOM 1377 C CA . VAL A 1 172 ? -9.127 12.599 13.202 1.00 98.81 172 VAL A CA 1
ATOM 1378 C C . VAL A 1 172 ? -10.141 13.745 13.321 1.00 98.81 172 VAL A C 1
ATOM 1380 O O . VAL A 1 172 ? -10.705 13.953 14.393 1.00 98.81 172 VAL A O 1
ATOM 1383 N N . GLN A 1 173 ? -10.462 14.443 12.227 1.00 98.44 173 GLN A N 1
ATOM 1384 C CA . GLN A 1 173 ? -11.500 15.489 12.214 1.00 98.44 173 GLN A CA 1
ATOM 1385 C C . GLN A 1 173 ? -12.900 14.948 12.545 1.00 98.44 173 GLN A C 1
ATOM 1387 O O . GLN A 1 173 ? -13.635 15.581 13.299 1.00 98.44 173 GLN A O 1
ATOM 1392 N N . LYS A 1 174 ? -13.265 13.768 12.024 1.00 98.56 174 LYS A N 1
ATOM 1393 C CA . LYS A 1 174 ? -14.531 13.076 12.344 1.00 98.56 174 LYS A CA 1
ATOM 1394 C C . LYS A 1 174 ? -14.503 12.334 13.691 1.00 98.56 174 LYS A C 1
ATOM 1396 O O . LYS A 1 174 ? -15.520 11.776 14.096 1.00 98.56 174 LYS A O 1
ATOM 1401 N N . ASN A 1 175 ? -13.343 12.293 14.349 1.00 98.75 175 ASN A N 1
ATOM 1402 C CA . ASN A 1 175 ? -13.010 11.410 15.464 1.00 98.75 175 ASN A CA 1
ATOM 1403 C C . ASN A 1 175 ? -13.500 9.959 15.264 1.00 98.75 175 ASN A C 1
ATOM 1405 O O . ASN A 1 175 ? -14.208 9.412 16.114 1.00 98.75 175 ASN A O 1
ATOM 1409 N N . SER A 1 176 ? -13.194 9.358 14.109 1.00 98.81 176 SER A N 1
ATOM 1410 C CA . SER A 1 176 ? -13.674 8.022 13.725 1.00 98.81 176 SER A CA 1
ATOM 1411 C C . SER A 1 176 ? -13.327 6.944 14.769 1.00 98.81 176 SER A C 1
ATOM 1413 O O . SER A 1 176 ? -12.226 6.979 15.323 1.00 98.81 176 SER A O 1
ATOM 1415 N N . PRO A 1 177 ? -14.230 5.983 15.049 1.00 98.81 177 PRO A N 1
ATOM 1416 C CA . PRO A 1 177 ? -13.940 4.839 15.914 1.00 98.81 177 PRO A CA 1
ATOM 1417 C C . PRO A 1 177 ? -12.876 3.922 15.302 1.00 98.81 177 PRO A C 1
ATOM 1419 O O . PRO A 1 177 ? -12.878 3.697 14.094 1.00 98.81 177 PRO A O 1
ATOM 1422 N N . ILE A 1 178 ? -12.008 3.347 16.135 1.00 98.88 178 ILE A N 1
ATOM 1423 C CA . ILE A 1 178 ? -11.026 2.349 15.699 1.00 98.88 178 ILE A CA 1
ATOM 1424 C C . ILE A 1 178 ? -11.655 0.955 15.816 1.00 98.88 178 ILE A C 1
ATOM 1426 O O . ILE A 1 178 ? -12.104 0.549 16.888 1.00 98.88 178 ILE A O 1
ATOM 1430 N N . LEU A 1 179 ? -11.697 0.201 14.713 1.00 98.56 179 LEU A N 1
ATOM 1431 C CA . LEU A 1 179 ? -12.243 -1.158 14.714 1.00 98.56 179 LEU A CA 1
ATOM 1432 C C . LEU A 1 179 ? -11.429 -2.066 15.652 1.00 98.56 179 LEU A C 1
ATOM 1434 O O . LEU A 1 179 ? -10.225 -2.228 15.476 1.00 98.56 179 LEU A O 1
ATOM 1438 N N . GLY A 1 180 ? -12.104 -2.682 16.624 1.00 97.56 180 GLY A N 1
ATOM 1439 C CA . GLY A 1 180 ? -11.477 -3.570 17.609 1.00 97.56 180 GLY A CA 1
ATOM 1440 C C . GLY A 1 180 ? -10.887 -2.868 18.839 1.00 97.56 180 GLY A C 1
ATOM 1441 O O . GLY A 1 180 ? -10.253 -3.540 19.647 1.00 97.56 180 GLY A O 1
ATOM 1442 N N . SER A 1 181 ? -11.107 -1.560 19.013 1.00 98.19 181 SER A N 1
ATOM 1443 C CA . SER A 1 181 ? -10.690 -0.797 20.198 1.00 98.19 181 SER A CA 1
ATOM 1444 C C . SER A 1 181 ? -11.844 0.042 20.768 1.00 98.19 181 SER A C 1
ATOM 1446 O O . SER A 1 181 ? -12.848 0.275 20.096 1.00 98.19 181 SER A O 1
ATOM 1448 N N . ASN A 1 182 ? -11.689 0.520 22.006 1.00 97.81 182 ASN A N 1
ATOM 1449 C CA . ASN A 1 182 ? -12.524 1.592 22.560 1.00 97.81 182 ASN A CA 1
ATOM 1450 C C . ASN A 1 182 ? -12.041 2.986 22.115 1.00 97.81 182 ASN A C 1
ATOM 1452 O O . ASN A 1 182 ? -12.809 3.949 22.169 1.00 97.81 182 ASN A O 1
ATOM 1456 N N . ALA A 1 183 ? -10.780 3.089 21.683 1.00 98.56 183 ALA A N 1
ATOM 1457 C CA . ALA A 1 183 ? -10.155 4.323 21.234 1.00 98.56 183 ALA A CA 1
ATOM 1458 C C . ALA A 1 183 ? -10.702 4.810 19.880 1.00 98.56 183 ALA A C 1
ATOM 1460 O O . ALA A 1 183 ? -11.302 4.075 19.085 1.00 98.56 183 ALA A O 1
ATOM 1461 N N . ARG A 1 184 ? -10.460 6.088 19.601 1.00 98.81 184 ARG A N 1
ATOM 1462 C CA . ARG A 1 184 ? -10.838 6.784 18.373 1.00 98.81 184 ARG A CA 1
ATOM 1463 C C . ARG A 1 184 ? -9.639 7.487 17.743 1.00 98.81 184 ARG A C 1
ATOM 1465 O O . ARG A 1 184 ? -8.559 7.596 18.319 1.00 98.81 184 ARG A O 1
ATOM 1472 N N . ALA A 1 185 ? -9.838 8.000 16.535 1.00 98.81 185 ALA A N 1
ATOM 1473 C CA . ALA A 1 185 ? -8.796 8.650 15.749 1.00 98.81 185 ALA A CA 1
ATOM 1474 C C . ALA A 1 185 ? -8.093 9.821 16.472 1.00 98.81 185 ALA A C 1
ATOM 1476 O O . ALA A 1 185 ? -6.896 10.025 16.269 1.00 98.81 185 ALA A O 1
ATOM 1477 N N . GLN A 1 186 ? -8.798 10.579 17.324 1.00 98.75 186 GLN A N 1
ATOM 1478 C CA . GLN A 1 186 ? -8.188 11.665 18.107 1.00 98.75 186 GLN A CA 1
ATOM 1479 C C . GLN A 1 186 ? -7.303 11.169 19.256 1.00 98.75 186 GLN A C 1
ATOM 1481 O O . GLN A 1 186 ? -6.399 11.895 19.668 1.00 98.75 186 GLN A O 1
ATOM 1486 N N . ASP A 1 187 ? -7.496 9.938 19.727 1.00 98.75 187 ASP A N 1
ATOM 1487 C CA . ASP A 1 187 ? -6.727 9.394 20.845 1.00 98.75 187 ASP A CA 1
ATOM 1488 C C . ASP A 1 187 ? -5.322 8.963 20.400 1.00 98.75 187 ASP A C 1
ATOM 1490 O O . ASP A 1 187 ? -4.369 9.106 21.162 1.00 98.75 187 ASP A O 1
ATOM 1494 N N . ILE A 1 188 ? -5.144 8.513 19.149 1.00 98.75 188 ILE A N 1
ATOM 1495 C CA . ILE A 1 188 ? -3.887 7.884 18.691 1.00 98.75 188 ILE A CA 1
ATOM 1496 C C . ILE A 1 188 ? -2.923 8.793 17.908 1.00 98.75 188 ILE A C 1
ATOM 1498 O O . ILE A 1 188 ? -1.812 8.364 17.605 1.00 98.75 188 ILE A O 1
ATOM 1502 N N . TYR A 1 189 ? -3.303 10.025 17.551 1.00 98.56 189 TYR A N 1
ATOM 1503 C CA . TYR A 1 189 ? -2.519 10.854 16.616 1.00 98.56 189 TYR A CA 1
ATOM 1504 C C . TYR A 1 189 ? -1.588 11.893 17.273 1.00 98.56 189 TYR A C 1
ATOM 1506 O O . TYR A 1 189 ? -1.747 12.283 18.436 1.00 98.56 189 TYR A O 1
ATOM 1514 N N . THR A 1 190 ? -0.638 12.394 16.477 1.00 98.44 190 THR A N 1
ATOM 1515 C CA . THR A 1 190 ? 0.083 13.656 16.703 1.00 98.44 190 THR A CA 1
ATOM 1516 C C . THR A 1 190 ? 0.316 14.414 15.388 1.00 98.44 190 THR A C 1
ATOM 1518 O O . THR A 1 190 ? 0.410 13.829 14.305 1.00 98.44 190 THR A O 1
ATOM 1521 N N . THR A 1 191 ? 0.434 15.740 15.479 1.00 97.94 191 THR A N 1
ATOM 1522 C CA . THR A 1 191 ? 0.872 16.611 14.376 1.00 97.94 191 THR A CA 1
ATOM 1523 C C . THR A 1 191 ? 2.395 16.594 14.190 1.00 97.94 191 THR A C 1
ATOM 1525 O O . THR A 1 191 ? 2.899 16.982 13.132 1.00 97.94 191 THR A O 1
ATOM 1528 N N . GLU A 1 192 ? 3.148 16.114 15.184 1.00 97.50 192 GLU A N 1
ATOM 1529 C CA . GLU A 1 192 ? 4.598 15.959 15.093 1.00 97.50 192 GLU A CA 1
ATOM 1530 C C . GLU A 1 192 ? 5.007 14.942 14.027 1.00 97.50 192 GLU A C 1
ATOM 1532 O O . GLU A 1 192 ? 4.315 13.959 13.761 1.00 97.50 192 GLU A O 1
ATOM 1537 N N . ARG A 1 193 ? 6.169 15.169 13.398 1.00 94.94 193 ARG A N 1
ATOM 1538 C CA . ARG A 1 193 ? 6.744 14.304 12.346 1.00 94.94 193 ARG A CA 1
ATOM 1539 C C . ARG A 1 193 ? 5.789 14.010 11.168 1.00 94.94 193 ARG A C 1
ATOM 1541 O O . ARG A 1 193 ? 6.099 13.117 10.382 1.00 94.94 193 ARG A O 1
ATOM 1548 N N . GLN A 1 194 ? 4.673 14.739 11.016 1.00 97.56 194 GLN A N 1
ATOM 1549 C CA . GLN A 1 194 ? 3.734 14.587 9.896 1.00 97.56 194 GLN A CA 1
ATOM 1550 C C . GLN A 1 194 ? 4.478 14.706 8.558 1.00 97.56 194 GLN A C 1
ATOM 1552 O O . GLN A 1 194 ? 5.394 15.530 8.425 1.00 97.56 194 GLN A O 1
ATOM 1557 N N . CYS A 1 195 ? 4.064 13.900 7.575 1.00 97.62 195 CYS A N 1
ATOM 1558 C CA . CYS A 1 195 ? 4.591 13.936 6.217 1.00 97.62 195 CYS A CA 1
ATOM 1559 C C . CYS A 1 195 ? 4.674 15.376 5.687 1.00 97.62 195 CYS A C 1
ATOM 1561 O O . CYS A 1 195 ? 3.732 16.164 5.807 1.00 97.62 195 CYS A O 1
ATOM 1563 N N . ARG A 1 196 ? 5.831 15.748 5.129 1.00 95.69 196 ARG A N 1
ATOM 1564 C CA . ARG A 1 196 ? 6.094 17.136 4.715 1.00 95.69 196 ARG A CA 1
ATOM 1565 C C . ARG A 1 196 ? 5.561 17.475 3.326 1.00 95.69 196 ARG A C 1
ATOM 1567 O O . ARG A 1 196 ? 5.288 18.647 3.085 1.00 95.69 196 ARG A O 1
ATOM 1574 N N . TRP A 1 197 ? 5.432 16.478 2.452 1.00 95.69 197 TRP A N 1
ATOM 1575 C CA . TRP A 1 197 ? 5.144 16.631 1.022 1.00 95.69 197 TRP A CA 1
ATOM 1576 C C . TRP A 1 197 ? 3.687 16.304 0.645 1.00 95.69 197 TRP A C 1
ATOM 1578 O O . TRP A 1 197 ? 3.175 16.872 -0.320 1.00 95.69 197 TRP A O 1
ATOM 1588 N N . LEU A 1 198 ? 2.998 15.470 1.433 1.00 97.19 198 LEU A N 1
ATOM 1589 C CA . LEU A 1 198 ? 1.571 15.176 1.287 1.00 97.19 198 LEU A CA 1
ATOM 1590 C C . LEU A 1 198 ? 0.882 15.143 2.659 1.00 97.19 198 LEU A C 1
ATOM 1592 O O . LEU A 1 198 ? 1.274 14.377 3.535 1.00 97.19 198 LEU A O 1
ATOM 1596 N N . ARG A 1 199 ? -0.142 15.978 2.863 1.00 96.94 199 ARG A N 1
ATOM 1597 C CA . ARG A 1 199 ? -0.790 16.189 4.176 1.00 96.94 199 ARG A CA 1
ATOM 1598 C C . ARG A 1 199 ? -2.041 15.337 4.429 1.00 96.94 199 ARG A C 1
ATOM 1600 O O . ARG A 1 199 ? -2.792 15.643 5.347 1.00 96.94 199 ARG A O 1
ATOM 1607 N N . ASP A 1 200 ? -2.238 14.262 3.667 1.00 98.31 200 ASP A N 1
ATOM 1608 C CA . ASP A 1 200 ? -3.387 13.346 3.782 1.00 98.31 200 ASP A CA 1
ATOM 1609 C C . ASP A 1 200 ? -3.542 12.724 5.190 1.00 98.31 200 ASP A C 1
ATOM 1611 O O . ASP A 1 200 ? -4.664 12.510 5.658 1.00 98.31 200 ASP A O 1
ATOM 1615 N N . MET A 1 201 ? -2.423 12.457 5.877 1.00 98.69 201 MET A N 1
ATOM 1616 C CA . MET A 1 201 ? -2.358 11.694 7.135 1.00 98.69 201 MET A CA 1
ATOM 1617 C C . MET A 1 201 ? -1.688 12.481 8.272 1.00 98.69 201 MET A C 1
ATOM 1619 O O . MET A 1 201 ? -0.847 13.347 8.022 1.00 98.69 201 MET A O 1
ATOM 1623 N N . TYR A 1 202 ? -1.993 12.128 9.521 1.00 98.75 202 TYR A N 1
ATOM 1624 C CA . TYR A 1 202 ? -1.224 12.457 10.727 1.00 98.75 202 TYR A CA 1
ATOM 1625 C C . TYR A 1 202 ? -0.380 11.264 11.198 1.00 98.75 202 TYR A C 1
ATOM 1627 O O . TYR A 1 202 ? -0.705 10.114 10.915 1.00 98.75 202 TYR A O 1
ATOM 1635 N N . THR A 1 203 ? 0.684 11.541 11.958 1.00 98.50 203 THR A N 1
ATOM 1636 C CA . THR A 1 203 ? 1.506 10.515 12.623 1.00 98.50 203 THR A CA 1
ATOM 1637 C C . THR A 1 203 ? 0.680 9.777 13.676 1.00 98.50 203 THR A C 1
ATOM 1639 O O . THR A 1 203 ? -0.008 10.427 14.464 1.00 98.50 203 THR A O 1
ATOM 1642 N N . ILE A 1 204 ? 0.789 8.447 13.733 1.00 98.69 204 ILE A N 1
ATOM 1643 C CA . ILE A 1 204 ? 0.271 7.650 14.852 1.00 98.69 204 ILE A CA 1
ATOM 1644 C C . ILE A 1 204 ? 1.338 7.591 15.950 1.00 98.69 204 ILE A C 1
ATOM 1646 O O . ILE A 1 204 ? 2.519 7.391 15.673 1.00 98.69 204 ILE A O 1
ATOM 1650 N N . VAL A 1 205 ? 0.925 7.776 17.202 1.00 98.25 205 VAL A N 1
ATOM 1651 C CA . VAL A 1 205 ? 1.787 7.661 18.382 1.00 98.25 205 VAL A CA 1
ATOM 1652 C C . VAL A 1 205 ? 1.730 6.212 18.863 1.00 98.25 205 VAL A C 1
ATOM 1654 O O . VAL A 1 205 ? 0.679 5.726 19.274 1.00 98.25 205 VAL A O 1
ATOM 1657 N N . SER A 1 206 ? 2.846 5.496 18.726 1.00 96.75 206 SER A N 1
ATOM 1658 C CA . SER A 1 206 ? 2.857 4.028 18.659 1.00 96.75 206 SER A CA 1
ATOM 1659 C C . SER A 1 206 ? 2.620 3.283 19.975 1.00 96.75 206 SER A C 1
ATOM 1661 O O . SER A 1 206 ? 2.441 2.069 19.949 1.00 96.75 206 SER A O 1
ATOM 1663 N N . ASP A 1 207 ? 2.655 3.977 21.110 1.00 96.50 207 ASP A N 1
ATOM 1664 C CA . ASP A 1 207 ? 2.464 3.428 22.457 1.00 96.50 207 ASP A CA 1
ATOM 1665 C C . ASP A 1 207 ? 1.029 3.591 22.995 1.00 96.50 207 ASP A C 1
ATOM 1667 O O . ASP A 1 207 ? 0.719 3.089 24.077 1.00 96.50 207 ASP A O 1
ATOM 1671 N N . ARG A 1 208 ? 0.140 4.265 22.252 1.00 98.19 208 ARG A N 1
ATOM 1672 C CA . ARG A 1 208 ? -1.242 4.528 22.677 1.00 98.19 208 ARG A CA 1
ATOM 1673 C C . ARG A 1 208 ? -2.187 3.364 22.369 1.00 98.19 208 ARG A C 1
ATOM 1675 O O . ARG A 1 208 ? -2.094 2.729 21.318 1.00 98.19 208 ARG A O 1
ATOM 1682 N N . GLU A 1 209 ? -3.155 3.136 23.258 1.00 97.69 209 GLU A N 1
ATOM 1683 C CA . GLU A 1 209 ? -4.268 2.204 23.026 1.00 97.69 209 GLU A CA 1
ATOM 1684 C C . GLU A 1 209 ? -5.000 2.564 21.722 1.00 97.69 209 GLU A C 1
ATOM 1686 O O . GLU A 1 209 ? -5.320 3.728 21.487 1.00 97.69 209 GLU A O 1
ATOM 1691 N N . GLY A 1 210 ? -5.238 1.577 20.853 1.00 98.56 210 GLY A N 1
ATOM 1692 C CA . GLY A 1 210 ? -5.826 1.780 19.530 1.00 98.56 210 GLY A CA 1
ATOM 1693 C C . GLY A 1 210 ? -4.805 1.919 18.396 1.00 98.56 210 GLY A C 1
ATOM 1694 O O . GLY A 1 210 ? -5.172 1.717 17.239 1.00 98.56 210 GLY A O 1
ATOM 1695 N N . ALA A 1 211 ? -3.532 2.234 18.671 1.00 98.75 211 ALA A N 1
ATOM 1696 C CA . ALA A 1 211 ? -2.530 2.452 17.621 1.00 98.75 211 ALA A CA 1
ATOM 1697 C C . ALA A 1 211 ? -2.217 1.170 16.827 1.00 98.75 211 ALA A C 1
ATOM 1699 O O . ALA A 1 211 ? -2.135 1.195 15.596 1.00 98.75 211 ALA A O 1
ATOM 1700 N N . GLN A 1 212 ? -2.088 0.033 17.520 1.00 98.88 212 GLN A N 1
ATOM 1701 C CA . GLN A 1 212 ? -1.898 -1.270 16.880 1.00 98.88 212 GLN A CA 1
ATOM 1702 C C . GLN A 1 212 ? -3.207 -1.789 16.275 1.00 98.88 212 GLN A C 1
ATOM 1704 O O . GLN A 1 212 ? -3.184 -2.391 15.204 1.00 98.88 212 GLN A O 1
ATOM 1709 N N . GLU A 1 213 ? -4.340 -1.546 16.933 1.00 98.81 213 GLU A N 1
ATOM 1710 C CA . GLU A 1 213 ? -5.671 -1.989 16.507 1.00 98.81 213 GLU A CA 1
ATOM 1711 C C . GLU A 1 213 ? -6.078 -1.305 15.197 1.00 98.81 213 GLU A C 1
ATOM 1713 O O . GLU A 1 213 ? -6.585 -1.963 14.289 1.00 98.81 213 GLU A O 1
ATOM 1718 N N . TYR A 1 214 ? -5.757 -0.018 15.038 1.00 98.94 214 TYR A N 1
ATOM 1719 C CA . TYR A 1 214 ? -5.980 0.715 13.797 1.00 98.94 214 TYR A CA 1
ATOM 1720 C C . TYR A 1 214 ? -5.185 0.108 12.632 1.00 98.94 214 TYR A C 1
ATOM 1722 O O . TYR A 1 214 ? -5.784 -0.265 11.620 1.00 98.94 214 TYR A O 1
ATOM 1730 N N . TYR A 1 215 ? -3.873 -0.108 12.789 1.00 98.88 215 TYR A N 1
ATOM 1731 C CA . TYR A 1 215 ? -3.074 -0.784 11.760 1.00 98.88 215 TYR A CA 1
ATOM 1732 C C . TYR A 1 215 ? -3.533 -2.237 11.517 1.00 98.88 215 TYR A C 1
ATOM 1734 O O . TYR A 1 215 ? -3.631 -2.648 10.360 1.00 98.88 215 TYR A O 1
ATOM 1742 N N . ASN A 1 216 ? -3.907 -3.000 12.554 1.00 98.94 216 ASN A N 1
ATOM 1743 C CA . ASN A 1 216 ? -4.503 -4.335 12.396 1.00 98.94 216 ASN A CA 1
ATOM 1744 C C . ASN A 1 216 ? -5.768 -4.268 11.519 1.00 98.94 216 ASN A C 1
ATOM 1746 O O . ASN A 1 216 ? -5.905 -5.043 10.574 1.00 98.94 216 ASN A O 1
ATOM 1750 N N . SER A 1 217 ? -6.669 -3.316 11.783 1.00 98.88 217 SER A N 1
ATOM 1751 C CA . SER A 1 217 ? -7.926 -3.148 11.041 1.00 98.88 217 SER A CA 1
ATOM 1752 C C . SER A 1 217 ? -7.725 -2.747 9.574 1.00 98.88 217 SER A C 1
ATOM 1754 O O . SER A 1 217 ? -8.552 -3.084 8.721 1.00 98.88 217 SER A O 1
ATOM 1756 N N . ILE A 1 218 ? -6.619 -2.057 9.277 1.00 98.88 218 ILE A N 1
ATOM 1757 C CA . ILE A 1 218 ? -6.160 -1.715 7.929 1.00 98.88 218 ILE A CA 1
ATOM 1758 C C . ILE A 1 218 ? -5.685 -2.973 7.195 1.00 98.88 218 ILE A C 1
ATOM 1760 O O . ILE A 1 218 ? -6.183 -3.280 6.113 1.00 98.88 218 ILE A O 1
ATOM 1764 N N . PHE A 1 219 ? -4.780 -3.757 7.785 1.00 98.94 219 PHE A N 1
ATOM 1765 C CA . PHE A 1 219 ? -4.254 -4.944 7.106 1.00 98.94 219 PHE A CA 1
ATOM 1766 C C . PHE A 1 219 ? -5.269 -6.094 7.028 1.00 98.94 219 PHE A C 1
ATOM 1768 O O . PHE A 1 219 ? -5.269 -6.824 6.041 1.00 98.94 219 PHE A O 1
ATOM 1775 N N . GLN A 1 220 ? -6.221 -6.192 7.961 1.00 98.88 220 GLN A N 1
ATOM 1776 C CA . GLN A 1 220 ? -7.402 -7.059 7.832 1.00 98.88 220 GLN A CA 1
ATOM 1777 C C . GLN A 1 220 ? -8.291 -6.665 6.639 1.00 98.88 220 GLN A C 1
ATOM 1779 O O . GLN A 1 220 ? -8.759 -7.538 5.905 1.00 98.88 220 GLN A O 1
ATOM 1784 N N . LEU A 1 221 ? -8.489 -5.361 6.393 1.00 98.88 221 LEU A N 1
ATOM 1785 C CA . LEU A 1 221 ? -9.219 -4.884 5.214 1.00 98.88 221 LEU A CA 1
ATOM 1786 C C . LEU A 1 221 ? -8.488 -5.308 3.929 1.00 98.88 221 LEU A C 1
ATOM 1788 O O . LEU A 1 221 ? -9.097 -5.910 3.046 1.00 98.88 221 LEU A O 1
ATOM 1792 N N . TYR A 1 222 ? -7.172 -5.103 3.864 1.00 98.94 222 TYR A N 1
ATOM 1793 C CA . TYR A 1 222 ? -6.353 -5.456 2.698 1.00 98.94 222 TYR A CA 1
ATOM 1794 C C . TYR A 1 222 ? -6.252 -6.972 2.472 1.00 98.94 222 TYR A C 1
ATOM 1796 O O . TYR A 1 222 ? -6.308 -7.424 1.326 1.00 98.94 222 TYR A O 1
ATOM 1804 N N . ALA A 1 223 ? -6.210 -7.769 3.542 1.00 98.94 223 ALA A N 1
ATOM 1805 C CA . ALA A 1 223 ? -6.309 -9.222 3.471 1.00 98.94 223 ALA A CA 1
ATOM 1806 C C . ALA A 1 223 ? -7.669 -9.683 2.919 1.00 98.94 223 ALA A C 1
ATOM 1808 O O . ALA A 1 223 ? -7.700 -10.568 2.063 1.00 98.94 223 ALA A O 1
ATOM 1809 N N . SER A 1 224 ? -8.780 -9.050 3.322 1.00 98.88 224 SER A N 1
ATOM 1810 C CA . SER A 1 224 ? -10.117 -9.375 2.790 1.00 98.88 224 SER A CA 1
ATOM 1811 C C . SER A 1 224 ? -10.310 -8.959 1.322 1.00 98.88 224 SER A C 1
ATOM 1813 O O . SER A 1 224 ? -11.046 -9.617 0.584 1.00 98.88 224 SER A O 1
ATOM 1815 N N . TRP A 1 225 ? -9.582 -7.934 0.861 1.00 98.94 225 TRP A N 1
ATOM 1816 C CA . TRP A 1 225 ? -9.444 -7.600 -0.562 1.00 98.94 225 TRP A CA 1
ATOM 1817 C C . TRP A 1 225 ? -8.468 -8.505 -1.324 1.00 98.94 225 TRP A C 1
ATOM 1819 O O . TRP A 1 225 ? -8.417 -8.424 -2.544 1.00 98.94 225 TRP A O 1
ATOM 1829 N N . GLY A 1 226 ? -7.691 -9.357 -0.652 1.00 98.88 226 GLY A N 1
ATOM 1830 C CA . GLY A 1 226 ? -6.725 -10.242 -1.302 1.00 98.88 226 GLY A CA 1
ATOM 1831 C C . GLY A 1 226 ? -5.414 -9.574 -1.739 1.00 98.88 226 GLY A C 1
ATOM 1832 O O . GLY A 1 226 ? -4.727 -10.127 -2.595 1.00 98.88 226 GLY A O 1
ATOM 1833 N N . VAL A 1 227 ? -5.032 -8.434 -1.158 1.00 98.94 227 VAL A N 1
ATOM 1834 C CA . VAL A 1 227 ? -3.736 -7.771 -1.412 1.00 98.94 227 VAL A CA 1
ATOM 1835 C C . VAL A 1 227 ? -2.563 -8.707 -1.079 1.00 98.94 227 VAL A C 1
ATOM 1837 O O . VAL A 1 227 ? -2.595 -9.400 -0.070 1.00 98.94 227 VAL A O 1
ATOM 1840 N N . ASP A 1 228 ? -1.523 -8.726 -1.914 1.00 98.94 228 ASP A N 1
ATOM 1841 C CA . ASP A 1 228 ? -0.302 -9.540 -1.760 1.00 98.94 228 ASP A CA 1
ATOM 1842 C C . ASP A 1 228 ? 0.954 -8.697 -1.462 1.00 98.94 228 ASP A C 1
ATOM 1844 O O . ASP A 1 228 ? 2.008 -9.233 -1.117 1.00 98.94 228 ASP A O 1
ATOM 1848 N N . PHE A 1 229 ? 0.875 -7.378 -1.656 1.00 98.94 229 PHE A N 1
ATOM 1849 C CA . PHE A 1 229 ? 2.006 -6.453 -1.587 1.00 98.94 229 PHE A CA 1
ATOM 1850 C C . PHE A 1 229 ? 1.542 -5.066 -1.130 1.00 98.94 229 PHE A C 1
ATOM 1852 O O . PHE A 1 229 ? 0.567 -4.536 -1.665 1.00 98.94 229 PHE A O 1
ATOM 1859 N N . VAL A 1 230 ? 2.260 -4.448 -0.191 1.00 98.94 230 VAL A N 1
ATOM 1860 C CA . VAL A 1 230 ? 1.994 -3.072 0.251 1.00 98.94 230 VAL A CA 1
ATOM 1861 C C . VAL A 1 230 ? 3.274 -2.236 0.239 1.00 98.94 230 VAL A C 1
ATOM 1863 O O . VAL A 1 230 ? 4.250 -2.562 0.915 1.00 98.94 230 VAL A O 1
ATOM 1866 N N . LYS A 1 231 ? 3.247 -1.124 -0.506 1.00 98.94 231 LYS A N 1
ATOM 1867 C CA . LYS A 1 231 ? 4.229 -0.029 -0.426 1.00 98.94 231 LYS A CA 1
ATOM 1868 C C . LYS A 1 231 ? 3.720 1.001 0.580 1.00 98.94 231 LYS A C 1
ATOM 1870 O O . LYS A 1 231 ? 2.645 1.548 0.363 1.00 98.94 231 LYS A O 1
ATOM 1875 N N . VAL A 1 232 ? 4.476 1.294 1.638 1.00 98.81 232 VAL A N 1
ATOM 1876 C CA . VAL A 1 232 ? 4.141 2.374 2.583 1.00 98.81 232 VAL A CA 1
ATOM 1877 C C . VAL A 1 232 ? 5.086 3.555 2.394 1.00 98.81 232 VAL A C 1
ATOM 1879 O O . VAL A 1 232 ? 6.295 3.406 2.580 1.00 98.81 232 VAL A O 1
ATOM 1882 N N . ASP A 1 233 ? 4.543 4.725 2.055 1.00 98.50 233 ASP A N 1
ATOM 1883 C CA . ASP A 1 233 ? 5.301 5.978 1.975 1.00 98.50 233 ASP A CA 1
ATOM 1884 C C . ASP A 1 233 ? 5.289 6.795 3.275 1.00 98.50 233 ASP A C 1
ATOM 1886 O O . ASP A 1 233 ? 4.423 6.650 4.138 1.00 98.50 233 ASP A O 1
ATOM 1890 N N . ASP A 1 234 ? 6.294 7.669 3.393 1.00 98.25 234 ASP A N 1
ATOM 1891 C CA . ASP A 1 234 ? 6.652 8.447 4.592 1.00 98.25 234 ASP A CA 1
ATOM 1892 C C . ASP A 1 234 ? 7.024 7.584 5.823 1.00 98.25 234 ASP A C 1
ATOM 1894 O O . ASP A 1 234 ? 7.191 8.105 6.928 1.00 98.25 234 ASP A O 1
ATOM 1898 N N . LEU A 1 235 ? 7.201 6.268 5.631 1.00 97.19 235 LEU A N 1
ATOM 1899 C CA . LEU A 1 235 ? 7.498 5.286 6.681 1.00 97.19 235 LEU A CA 1
ATOM 1900 C C . LEU A 1 235 ? 9.002 5.039 6.884 1.00 97.19 235 LEU A C 1
ATOM 1902 O O . LEU A 1 235 ? 9.430 4.666 7.976 1.00 97.19 235 LEU A O 1
ATOM 1906 N N . SER A 1 236 ? 9.836 5.294 5.876 1.00 96.19 236 SER A N 1
ATOM 1907 C CA . SER A 1 236 ? 11.290 5.156 6.010 1.00 96.19 236 SER A CA 1
ATOM 1908 C C . SER A 1 236 ? 11.866 6.030 7.138 1.00 96.19 236 SER A C 1
ATOM 1910 O O . SER A 1 236 ? 11.649 7.242 7.201 1.00 96.19 236 SER A O 1
ATOM 1912 N N . GLY A 1 237 ? 12.623 5.412 8.050 1.00 94.31 237 GLY A N 1
ATOM 1913 C CA . GLY A 1 237 ? 13.110 6.062 9.272 1.00 94.31 237 GLY A CA 1
ATOM 1914 C C . GLY A 1 237 ? 12.024 6.320 10.333 1.00 94.31 237 GLY A C 1
ATOM 1915 O O . GLY A 1 237 ? 12.127 7.289 11.092 1.00 94.31 237 GLY A O 1
ATOM 1916 N N . ARG A 1 238 ? 10.965 5.501 10.373 1.00 96.50 238 ARG A N 1
ATOM 1917 C CA . ARG A 1 238 ? 9.939 5.455 11.434 1.00 96.50 238 ARG A CA 1
ATOM 1918 C C . ARG A 1 238 ? 9.896 4.055 12.051 1.00 96.50 238 ARG A C 1
ATOM 1920 O O . ARG A 1 238 ? 8.944 3.316 11.839 1.00 96.50 238 ARG A O 1
ATOM 1927 N N . LEU A 1 239 ? 10.969 3.656 12.740 1.00 97.44 239 LEU A N 1
ATOM 1928 C CA . LEU A 1 239 ? 11.122 2.298 13.299 1.00 97.44 239 LEU A CA 1
ATOM 1929 C C . LEU A 1 239 ? 9.920 1.903 14.182 1.00 97.44 239 LEU A C 1
ATOM 1931 O O . LEU A 1 239 ? 9.444 0.775 14.134 1.00 97.44 239 LEU A O 1
ATOM 1935 N N . ASP A 1 240 ? 9.399 2.891 14.906 1.00 97.31 240 ASP A N 1
ATOM 1936 C CA . ASP A 1 240 ? 8.162 2.891 15.677 1.00 97.31 240 ASP A CA 1
ATOM 1937 C C . ASP A 1 240 ? 6.937 2.411 14.873 1.00 97.31 240 ASP A C 1
ATOM 1939 O O . ASP A 1 240 ? 6.331 1.394 15.213 1.00 97.31 240 ASP A O 1
ATOM 1943 N N . GLU A 1 241 ? 6.592 3.078 13.770 1.00 98.00 241 GLU A N 1
ATOM 1944 C CA . GLU A 1 241 ? 5.438 2.678 12.949 1.00 98.00 241 GLU A CA 1
ATOM 1945 C C . GLU A 1 241 ? 5.742 1.495 12.012 1.00 98.00 241 GLU A C 1
ATOM 1947 O O . GLU A 1 241 ? 4.830 0.743 11.675 1.00 98.00 241 GLU A O 1
ATOM 1952 N N . ILE A 1 242 ? 7.008 1.259 11.637 1.00 98.69 242 ILE A N 1
ATOM 1953 C CA . ILE A 1 242 ? 7.414 0.058 10.884 1.00 98.69 242 ILE A CA 1
ATOM 1954 C C . ILE A 1 242 ? 7.082 -1.206 11.690 1.00 98.69 242 ILE A C 1
ATOM 1956 O O . ILE A 1 242 ? 6.540 -2.155 11.123 1.00 98.69 242 ILE A O 1
ATOM 1960 N N . ALA A 1 243 ? 7.344 -1.207 13.002 1.00 98.62 243 ALA A N 1
ATOM 1961 C CA . ALA A 1 243 ? 7.022 -2.334 13.874 1.00 98.62 243 ALA A CA 1
ATOM 1962 C C . ALA A 1 243 ? 5.503 -2.579 13.983 1.00 98.62 243 ALA A C 1
ATOM 1964 O O . ALA A 1 243 ? 5.064 -3.730 13.922 1.00 98.62 243 ALA A O 1
ATOM 1965 N N . LEU A 1 244 ? 4.689 -1.514 14.074 1.00 98.75 244 LEU A N 1
ATOM 1966 C CA . LEU A 1 244 ? 3.222 -1.631 14.054 1.00 98.75 244 LEU A CA 1
ATOM 1967 C C . LEU A 1 244 ? 2.714 -2.231 12.737 1.00 98.75 244 LEU A C 1
ATOM 1969 O O . LEU A 1 244 ? 1.841 -3.099 12.762 1.00 98.75 244 LEU A O 1
ATOM 1973 N N . VAL A 1 245 ? 3.270 -1.788 11.604 1.00 98.88 245 VAL A N 1
ATOM 1974 C CA . VAL A 1 245 ? 2.915 -2.251 10.253 1.00 98.88 245 VAL A CA 1
ATOM 1975 C C . VAL A 1 245 ? 3.315 -3.714 10.034 1.00 98.88 245 VAL A C 1
ATOM 1977 O O . VAL A 1 245 ? 2.479 -4.496 9.585 1.00 98.88 245 VAL A O 1
ATOM 1980 N N . ARG A 1 246 ? 4.543 -4.113 10.404 1.00 98.69 246 ARG A N 1
ATOM 1981 C CA . ARG A 1 246 ? 5.002 -5.518 10.392 1.00 98.69 246 ARG A CA 1
ATOM 1982 C C . ARG A 1 246 ? 4.027 -6.401 11.170 1.00 98.69 246 ARG A C 1
ATOM 1984 O O . ARG A 1 246 ? 3.414 -7.296 10.593 1.00 98.69 246 ARG A O 1
ATOM 1991 N N . LYS A 1 247 ? 3.795 -6.070 12.443 1.00 98.75 247 LYS A N 1
ATOM 1992 C CA . LYS A 1 247 ? 2.908 -6.827 13.333 1.00 98.75 247 LYS A CA 1
ATOM 1993 C C . LYS A 1 247 ? 1.455 -6.855 12.843 1.00 98.75 247 LYS A C 1
ATOM 1995 O O . LYS A 1 247 ? 0.786 -7.871 12.996 1.00 98.75 247 LYS A O 1
ATOM 2000 N N . ALA A 1 248 ? 0.965 -5.786 12.216 1.00 98.94 248 ALA A N 1
ATOM 2001 C CA . ALA A 1 248 ? -0.374 -5.759 11.628 1.00 98.94 248 ALA A CA 1
ATOM 2002 C C . ALA A 1 248 ? -0.516 -6.668 10.398 1.00 98.94 248 ALA A C 1
ATOM 2004 O O . ALA A 1 248 ? -1.570 -7.281 10.224 1.00 98.94 248 ALA A O 1
ATOM 2005 N N . ILE A 1 249 ? 0.534 -6.801 9.581 1.00 98.88 249 ILE A N 1
ATOM 2006 C CA . ILE A 1 249 ? 0.584 -7.797 8.504 1.00 98.88 249 ILE A CA 1
ATOM 2007 C C . ILE A 1 249 ? 0.595 -9.211 9.092 1.00 98.88 249 ILE A C 1
ATOM 2009 O O . ILE A 1 249 ? -0.197 -10.049 8.668 1.00 98.88 249 ILE A O 1
ATOM 2013 N N . ASP A 1 250 ? 1.429 -9.477 10.097 1.00 98.62 250 ASP A N 1
ATOM 2014 C CA . ASP A 1 250 ? 1.511 -10.806 10.722 1.00 98.62 250 ASP A CA 1
ATOM 2015 C C . ASP A 1 250 ? 0.164 -11.218 11.357 1.00 98.62 250 ASP A C 1
ATOM 2017 O O . ASP A 1 250 ? -0.266 -12.365 11.246 1.00 98.62 250 ASP A O 1
ATOM 2021 N N . ASN A 1 251 ? -0.570 -10.251 11.918 1.00 98.38 251 ASN A N 1
ATOM 2022 C CA . ASN A 1 251 ? -1.918 -10.433 12.465 1.00 98.38 251 ASN A CA 1
ATOM 2023 C C . ASN A 1 251 ? -3.036 -10.571 11.407 1.00 98.38 251 ASN A C 1
ATOM 2025 O O . ASN A 1 251 ? -4.165 -10.903 11.776 1.00 98.38 251 ASN A O 1
ATOM 2029 N N . CYS A 1 252 ? -2.799 -10.285 10.118 1.00 98.56 252 CYS A N 1
ATOM 2030 C CA . CYS A 1 252 ? -3.877 -10.244 9.114 1.00 98.56 252 CYS A CA 1
ATOM 2031 C C . CYS A 1 252 ? -4.230 -11.611 8.499 1.00 98.56 252 CYS A C 1
ATOM 2033 O O . CYS A 1 252 ? -5.219 -11.720 7.773 1.00 98.56 252 CYS A O 1
ATOM 2035 N N . GLY A 1 253 ? -3.441 -12.655 8.781 1.00 98.00 253 GLY A N 1
ATOM 2036 C CA . GLY A 1 253 ? -3.683 -14.018 8.291 1.00 98.00 253 GLY A CA 1
ATOM 2037 C C . GLY A 1 253 ? -3.424 -14.223 6.792 1.00 98.00 253 GLY A C 1
ATOM 2038 O O . GLY A 1 253 ? -3.788 -15.267 6.249 1.00 98.00 253 GLY A O 1
ATOM 2039 N N . ARG A 1 254 ? -2.798 -13.253 6.112 1.00 98.50 254 ARG A N 1
ATOM 2040 C CA . ARG A 1 254 ? -2.415 -13.331 4.696 1.00 98.50 254 ARG A CA 1
ATOM 2041 C C . ARG A 1 254 ? -0.947 -12.920 4.507 1.00 98.50 254 ARG A C 1
ATOM 2043 O O . ARG A 1 254 ? -0.555 -11.878 5.024 1.00 98.50 254 ARG A O 1
ATOM 2050 N N . PRO A 1 255 ? -0.152 -13.662 3.713 1.00 98.69 255 PRO A N 1
ATOM 2051 C CA . PRO A 1 255 ? 1.158 -13.204 3.262 1.00 98.69 255 PRO A CA 1
ATOM 2052 C C . PRO A 1 255 ? 1.054 -11.893 2.470 1.00 98.69 255 PRO A C 1
ATOM 2054 O O . PRO A 1 255 ? 0.483 -11.870 1.379 1.00 98.69 255 PRO A O 1
ATOM 2057 N N . ILE A 1 256 ? 1.612 -10.807 3.011 1.00 98.88 256 ILE A N 1
ATOM 2058 C CA . ILE A 1 256 ? 1.701 -9.499 2.347 1.00 98.88 256 ILE A CA 1
ATOM 2059 C C . ILE A 1 256 ? 3.157 -9.035 2.373 1.00 98.88 256 ILE A C 1
ATOM 2061 O O . ILE A 1 256 ? 3.749 -8.844 3.435 1.00 98.88 256 ILE A O 1
ATOM 2065 N N . VAL A 1 257 ? 3.735 -8.845 1.189 1.00 98.88 257 VAL A N 1
ATOM 2066 C CA . VAL A 1 257 ? 5.105 -8.349 1.014 1.00 98.88 257 VAL A CA 1
ATOM 2067 C C . VAL A 1 257 ? 5.161 -6.862 1.371 1.00 98.88 257 VAL A C 1
ATOM 2069 O O . VAL A 1 257 ? 4.438 -6.061 0.775 1.00 98.88 257 VAL A O 1
ATOM 2072 N N . LEU A 1 258 ? 6.021 -6.483 2.323 1.00 98.88 258 LEU A N 1
ATOM 2073 C CA . LEU A 1 258 ? 6.161 -5.092 2.773 1.00 98.88 258 LEU A CA 1
ATOM 2074 C C . LEU A 1 258 ? 7.312 -4.370 2.060 1.00 98.88 258 LEU A C 1
ATOM 2076 O O . LEU A 1 258 ? 8.465 -4.806 2.125 1.00 98.88 258 LEU A O 1
ATOM 2080 N N . SER A 1 259 ? 6.994 -3.227 1.452 1.00 98.81 259 SER A N 1
ATOM 2081 C CA . SER A 1 259 ? 7.933 -2.297 0.824 1.00 98.81 259 SER A CA 1
ATOM 2082 C C . SER A 1 259 ? 7.918 -0.936 1.531 1.00 98.81 259 SER A C 1
ATOM 2084 O O . SER A 1 259 ? 6.861 -0.320 1.677 1.00 98.81 259 SER A O 1
ATOM 2086 N N . LEU A 1 260 ? 9.082 -0.457 1.981 1.00 98.56 260 LEU A N 1
ATOM 2087 C CA . LEU A 1 260 ? 9.225 0.833 2.679 1.00 98.56 260 LEU A CA 1
ATOM 2088 C C . LEU A 1 260 ? 9.675 1.951 1.729 1.00 98.56 260 LEU A C 1
ATOM 2090 O O . LEU A 1 260 ? 10.612 1.766 0.951 1.00 98.56 260 LEU A O 1
ATOM 2094 N N . SER A 1 261 ? 9.053 3.126 1.831 1.00 98.12 261 SER A N 1
ATOM 2095 C CA . SER A 1 261 ? 9.271 4.272 0.943 1.00 98.12 261 SER A CA 1
ATOM 2096 C C . SER A 1 261 ? 9.147 5.616 1.704 1.00 98.12 261 SER A C 1
ATOM 2098 O O . SER A 1 261 ? 8.567 5.653 2.798 1.00 98.12 261 SER A O 1
ATOM 2100 N N . PRO A 1 262 ? 9.712 6.736 1.200 1.00 94.31 262 PRO A N 1
ATOM 2101 C CA . PRO A 1 262 ? 10.721 6.855 0.141 1.00 94.31 262 PRO A CA 1
ATOM 2102 C C . PRO A 1 262 ? 12.116 6.637 0.761 1.00 94.31 262 PRO A C 1
ATOM 2104 O O . PRO A 1 262 ? 12.271 5.767 1.618 1.00 94.31 262 PRO A O 1
ATOM 2107 N N . SER A 1 263 ? 13.146 7.407 0.398 1.00 88.69 263 SER A N 1
ATOM 2108 C CA . SER A 1 263 ? 14.385 7.483 1.192 1.00 88.69 263 SER A CA 1
ATOM 2109 C C . SER A 1 263 ? 14.129 7.900 2.643 1.00 88.69 263 SER A C 1
ATOM 2111 O O . SER A 1 263 ? 13.277 8.743 2.917 1.00 88.69 263 SER A O 1
ATOM 2113 N N . GLY A 1 264 ? 14.959 7.406 3.561 1.00 89.19 264 GLY A N 1
ATOM 2114 C CA . GLY A 1 264 ? 14.967 7.809 4.975 1.00 89.19 264 GLY A CA 1
ATOM 2115 C C . GLY A 1 264 ? 15.585 6.746 5.881 1.00 89.19 264 GLY A C 1
ATOM 2116 O O . GLY A 1 264 ? 16.135 7.058 6.935 1.00 89.19 264 GLY A O 1
ATOM 2117 N N . ASN A 1 265 ? 15.556 5.494 5.423 1.00 92.69 265 ASN A N 1
ATOM 2118 C CA . ASN A 1 265 ? 16.251 4.375 6.036 1.00 92.69 265 ASN A CA 1
ATOM 2119 C C . ASN A 1 265 ? 17.773 4.548 5.951 1.00 92.69 265 ASN A C 1
ATOM 2121 O O . ASN A 1 265 ? 18.311 5.110 4.995 1.00 92.69 265 ASN A O 1
ATOM 2125 N N . ARG A 1 266 ? 18.466 4.047 6.973 1.00 93.75 266 ARG A N 1
ATOM 2126 C CA . ARG A 1 266 ? 19.917 4.157 7.155 1.00 93.75 266 ARG A CA 1
ATOM 2127 C C . ARG A 1 266 ? 20.504 2.782 7.446 1.00 93.75 266 ARG A C 1
ATOM 2129 O O . ARG A 1 266 ? 19.845 1.960 8.077 1.00 93.75 266 ARG A O 1
ATOM 2136 N N . THR A 1 267 ? 21.753 2.566 7.048 1.00 95.50 267 THR A N 1
ATOM 2137 C CA . THR A 1 267 ? 22.474 1.300 7.249 1.00 95.50 267 THR A CA 1
ATOM 2138 C C . THR A 1 267 ? 22.685 0.947 8.724 1.00 95.50 267 THR A C 1
ATOM 2140 O O . THR A 1 267 ? 22.698 -0.229 9.061 1.00 95.50 267 THR A O 1
ATOM 2143 N N . GLU A 1 268 ? 22.741 1.939 9.620 1.00 96.19 268 GLU A N 1
ATOM 2144 C CA . GLU A 1 268 ? 22.746 1.735 11.082 1.00 96.19 268 GLU A CA 1
ATOM 2145 C C . GLU A 1 268 ? 21.507 0.972 11.601 1.00 96.19 268 GLU A C 1
ATOM 2147 O O . GLU A 1 268 ? 21.584 0.306 12.625 1.00 96.19 268 GLU A O 1
ATOM 2152 N N . ASN A 1 269 ? 20.390 1.010 10.862 1.00 96.31 269 ASN A N 1
ATOM 2153 C CA . ASN A 1 269 ? 19.147 0.300 11.179 1.00 96.31 269 ASN A CA 1
ATOM 2154 C C . ASN A 1 269 ? 18.918 -0.932 10.281 1.00 96.31 269 ASN A C 1
ATOM 2156 O O . ASN A 1 269 ? 17.821 -1.488 10.284 1.00 96.31 269 ASN A O 1
ATOM 2160 N N . ALA A 1 270 ? 19.905 -1.361 9.485 1.00 95.56 270 ALA A N 1
ATOM 2161 C CA . ALA A 1 270 ? 19.712 -2.408 8.476 1.00 95.56 270 ALA A CA 1
ATOM 2162 C C . ALA A 1 270 ? 19.213 -3.740 9.058 1.00 95.56 270 ALA A C 1
ATOM 2164 O O . ALA A 1 270 ? 18.372 -4.387 8.441 1.00 95.56 270 ALA A O 1
ATOM 2165 N N . GLU A 1 271 ? 19.661 -4.116 10.257 1.00 95.50 271 GLU A N 1
ATOM 2166 C CA . GLU A 1 271 ? 19.199 -5.341 10.916 1.00 95.50 271 GLU A CA 1
ATOM 2167 C C . GLU A 1 271 ? 17.733 -5.235 11.365 1.00 95.50 271 GLU A C 1
ATOM 2169 O O . GLU A 1 271 ? 16.948 -6.159 11.168 1.00 95.50 271 GLU A O 1
ATOM 2174 N N . PHE A 1 272 ? 17.303 -4.072 11.866 1.00 96.75 272 PHE A N 1
ATOM 2175 C CA . PHE A 1 272 ? 15.883 -3.829 12.132 1.00 96.75 272 PHE A CA 1
ATOM 2176 C C . PHE A 1 272 ? 15.051 -3.915 10.841 1.00 96.75 272 PHE A C 1
ATOM 2178 O O . PHE A 1 272 ? 13.973 -4.507 10.843 1.00 96.75 272 PHE A O 1
ATOM 2185 N N . LEU A 1 273 ? 15.554 -3.367 9.730 1.00 96.75 273 LEU A N 1
ATOM 2186 C CA . LEU A 1 273 ? 14.857 -3.375 8.440 1.00 96.75 273 LEU A CA 1
ATOM 2187 C C . LEU A 1 273 ? 14.706 -4.797 7.882 1.00 96.75 273 LEU A C 1
ATOM 2189 O O . LEU A 1 273 ? 13.590 -5.174 7.528 1.00 96.75 273 LEU A O 1
ATOM 2193 N N . LYS A 1 274 ? 15.771 -5.613 7.913 1.00 95.69 274 LYS A N 1
ATOM 2194 C CA . LYS A 1 274 ? 15.724 -7.050 7.582 1.00 95.69 274 LYS A CA 1
ATOM 2195 C C . LYS A 1 274 ? 14.668 -7.808 8.384 1.00 95.69 274 LYS A C 1
ATOM 2197 O O . LYS A 1 274 ? 13.966 -8.648 7.833 1.00 95.69 274 LYS A O 1
ATOM 2202 N N . ASN A 1 275 ? 14.528 -7.496 9.671 1.00 96.38 275 ASN A N 1
ATOM 2203 C CA . ASN A 1 275 ? 13.571 -8.157 10.558 1.00 96.38 275 ASN A CA 1
ATOM 2204 C C . ASN A 1 275 ? 12.144 -7.574 10.493 1.00 96.38 275 ASN A C 1
ATOM 2206 O O . ASN A 1 275 ? 11.265 -8.067 11.194 1.00 96.38 275 ASN A O 1
ATOM 2210 N N . ASN A 1 276 ? 11.876 -6.564 9.648 1.00 97.81 276 ASN A N 1
ATOM 2211 C CA . ASN A 1 276 ? 10.538 -5.966 9.520 1.00 97.81 276 ASN A CA 1
ATOM 2212 C C . ASN A 1 276 ? 9.987 -5.858 8.081 1.00 97.81 276 ASN A C 1
ATOM 2214 O O . ASN A 1 276 ? 8.767 -5.902 7.911 1.00 97.81 276 ASN A O 1
ATOM 2218 N N . ALA A 1 277 ? 10.819 -5.723 7.044 1.00 97.69 277 ALA A N 1
ATOM 2219 C CA . ALA A 1 277 ? 10.367 -5.474 5.671 1.00 97.69 277 ALA A CA 1
ATOM 2220 C C . ALA A 1 277 ? 11.072 -6.355 4.631 1.00 97.69 277 ALA A C 1
ATOM 2222 O O . ALA A 1 277 ? 12.245 -6.684 4.771 1.00 97.69 277 ALA A O 1
ATOM 2223 N N . ASN A 1 278 ? 10.357 -6.702 3.556 1.00 98.06 278 ASN A N 1
ATOM 2224 C CA . ASN A 1 278 ? 10.901 -7.486 2.442 1.00 98.06 278 ASN A CA 1
ATOM 2225 C C . ASN A 1 278 ? 11.768 -6.645 1.497 1.00 98.06 278 ASN A C 1
ATOM 2227 O O . ASN A 1 278 ? 12.629 -7.181 0.809 1.00 98.06 278 ASN A O 1
ATOM 2231 N N . MET A 1 279 ? 11.506 -5.339 1.410 1.00 97.81 279 MET A N 1
ATOM 2232 C CA . MET A 1 279 ? 12.302 -4.402 0.621 1.00 97.81 279 MET A CA 1
ATOM 2233 C C . MET A 1 279 ? 12.154 -2.974 1.152 1.00 97.81 279 MET A C 1
ATOM 2235 O O . MET A 1 279 ? 11.158 -2.621 1.788 1.00 97.81 279 MET A O 1
ATOM 2239 N N . TRP A 1 280 ? 13.132 -2.120 0.862 1.00 97.62 280 TRP A N 1
ATOM 2240 C CA . TRP A 1 280 ? 13.069 -0.702 1.199 1.00 97.62 280 TRP A CA 1
ATOM 2241 C C . TRP A 1 280 ? 13.791 0.163 0.173 1.00 97.62 280 TRP A C 1
ATOM 2243 O O . TRP A 1 280 ? 14.818 -0.214 -0.388 1.00 97.62 280 TRP A O 1
ATOM 2253 N N . ARG A 1 281 ? 13.260 1.367 -0.034 1.00 96.81 281 ARG A N 1
ATOM 2254 C CA . ARG A 1 281 ? 13.866 2.414 -0.854 1.00 96.81 281 ARG A CA 1
ATOM 2255 C C . ARG A 1 281 ? 15.189 2.874 -0.239 1.00 96.81 281 ARG A C 1
ATOM 2257 O O . ARG A 1 281 ? 15.246 3.326 0.907 1.00 96.81 281 ARG A O 1
ATOM 2264 N N . THR A 1 282 ? 16.252 2.775 -1.026 1.00 94.12 282 THR A N 1
ATOM 2265 C CA . THR A 1 282 ? 17.610 3.217 -0.681 1.00 94.12 282 THR A CA 1
ATOM 2266 C C . THR A 1 282 ? 17.869 4.684 -1.054 1.00 94.12 282 THR A C 1
ATOM 2268 O O . THR A 1 282 ? 18.761 5.313 -0.481 1.00 94.12 282 THR A O 1
ATOM 2271 N N . THR A 1 283 ? 17.060 5.236 -1.963 1.00 93.31 283 THR A N 1
ATOM 2272 C CA . THR A 1 283 ? 17.162 6.576 -2.567 1.00 93.31 283 THR A CA 1
ATOM 2273 C C . THR A 1 283 ? 15.829 7.327 -2.592 1.00 93.31 283 THR A C 1
ATOM 2275 O O . THR A 1 283 ? 14.766 6.771 -2.295 1.00 93.31 283 THR A O 1
ATOM 2278 N N . GLY A 1 284 ? 15.906 8.633 -2.890 1.00 91.81 284 GLY A N 1
ATOM 2279 C CA . GLY A 1 284 ? 14.745 9.475 -3.205 1.00 91.81 284 GLY A CA 1
ATOM 2280 C C . GLY A 1 284 ? 14.071 9.027 -4.504 1.00 91.81 284 GLY A C 1
ATOM 2281 O O . GLY A 1 284 ? 14.398 7.964 -5.030 1.00 91.81 284 GLY A O 1
ATOM 2282 N N . ASP A 1 285 ? 13.069 9.756 -4.994 1.00 94.56 285 ASP A N 1
ATOM 2283 C CA . ASP A 1 285 ? 12.342 9.321 -6.197 1.00 94.56 285 ASP A CA 1
ATOM 2284 C C . ASP A 1 285 ? 13.270 9.328 -7.415 1.00 94.56 285 ASP A C 1
ATOM 2286 O O . ASP A 1 285 ? 13.871 10.350 -7.751 1.00 94.56 285 ASP A O 1
ATOM 2290 N N . PHE A 1 286 ? 13.426 8.142 -8.002 1.00 97.12 286 PHE A N 1
ATOM 2291 C CA . PHE A 1 286 ? 14.316 7.858 -9.116 1.00 97.12 286 PHE A CA 1
ATOM 2292 C C . PHE A 1 286 ? 13.582 8.149 -10.422 1.00 97.12 286 PHE A C 1
ATOM 2294 O O . PHE A 1 286 ? 12.460 7.685 -10.605 1.00 97.12 286 PHE A O 1
ATOM 2301 N N . TRP A 1 287 ? 14.219 8.891 -11.325 1.00 97.50 287 TRP A N 1
ATOM 2302 C CA . TRP A 1 287 ? 13.655 9.243 -12.627 1.00 97.50 287 TRP A CA 1
ATOM 2303 C C . TRP A 1 287 ? 14.633 8.900 -13.756 1.00 97.50 287 TRP A C 1
ATOM 2305 O O . TRP A 1 287 ? 15.763 8.470 -13.527 1.00 97.50 287 TRP A O 1
ATOM 2315 N N . ASP A 1 288 ? 14.216 9.124 -14.999 1.00 97.50 288 ASP A N 1
ATOM 2316 C CA . ASP A 1 288 ? 14.944 8.882 -16.253 1.00 97.50 288 ASP A CA 1
ATOM 2317 C C . ASP A 1 288 ? 16.136 9.841 -16.487 1.00 97.50 288 ASP A C 1
ATOM 2319 O O . ASP A 1 288 ? 16.487 10.202 -17.611 1.00 97.50 288 ASP A O 1
ATOM 2323 N N . ARG A 1 289 ? 16.803 10.258 -15.406 1.00 98.12 289 ARG A N 1
ATOM 2324 C CA . ARG A 1 289 ? 17.851 11.280 -15.385 1.00 98.12 289 ARG A CA 1
ATOM 2325 C C . ARG A 1 289 ? 19.198 10.639 -15.067 1.00 98.12 289 ARG A C 1
ATOM 2327 O O . ARG A 1 289 ? 19.352 9.960 -14.054 1.00 98.12 289 ARG A O 1
ATOM 2334 N N . TRP A 1 290 ? 20.224 10.945 -15.865 1.00 98.00 290 TRP A N 1
ATOM 2335 C CA . TRP A 1 290 ? 21.586 10.422 -15.658 1.00 98.00 290 TRP A CA 1
ATOM 2336 C C . TRP A 1 290 ? 22.141 10.669 -14.243 1.00 98.00 290 TRP A C 1
ATOM 2338 O O . TRP A 1 290 ? 22.881 9.840 -13.722 1.00 98.00 290 TRP A O 1
ATOM 2348 N N . VAL A 1 291 ? 21.769 11.782 -13.600 1.00 97.50 291 VAL A N 1
ATOM 2349 C CA . VAL A 1 291 ? 22.190 12.083 -12.223 1.00 97.50 291 VAL A CA 1
ATOM 2350 C C . VAL A 1 291 ? 21.665 11.060 -11.210 1.00 97.50 291 VAL A C 1
ATOM 2352 O O . VAL A 1 291 ? 22.418 10.667 -10.325 1.00 97.50 291 VAL A O 1
ATOM 2355 N N . ASP A 1 292 ? 20.433 10.570 -11.366 1.00 96.88 292 ASP A N 1
ATOM 2356 C CA . ASP A 1 292 ? 19.852 9.583 -10.450 1.00 96.88 292 ASP A CA 1
ATOM 2357 C C . ASP A 1 292 ? 20.530 8.224 -10.652 1.00 96.88 292 ASP A C 1
ATOM 2359 O O . ASP A 1 292 ? 21.059 7.649 -9.700 1.00 96.88 292 ASP A O 1
ATOM 2363 N N . LEU A 1 293 ? 20.642 7.776 -11.910 1.00 98.00 293 LEU A N 1
ATOM 2364 C CA . LEU A 1 293 ? 21.354 6.545 -12.272 1.00 98.00 293 LEU A CA 1
ATOM 2365 C C . LEU A 1 293 ? 22.813 6.549 -11.793 1.00 98.00 293 LEU A C 1
ATOM 2367 O O . LEU A 1 293 ? 23.293 5.538 -11.285 1.00 98.00 293 LEU A O 1
ATOM 2371 N N . LYS A 1 294 ? 23.521 7.679 -11.913 1.00 97.75 294 LYS A N 1
ATOM 2372 C CA . LYS A 1 294 ? 24.894 7.811 -11.410 1.00 97.75 294 LYS A CA 1
ATOM 2373 C C . LYS A 1 294 ? 24.954 7.696 -9.881 1.00 97.75 294 LYS A C 1
ATOM 2375 O O . LYS A 1 294 ? 25.868 7.056 -9.363 1.00 97.75 294 LYS A O 1
ATOM 2380 N N . ASN A 1 295 ? 24.003 8.294 -9.163 1.00 96.19 295 ASN A N 1
ATOM 2381 C CA . ASN A 1 295 ? 23.975 8.270 -7.699 1.00 96.19 295 ASN A CA 1
ATOM 2382 C C . ASN A 1 295 ? 23.733 6.855 -7.139 1.00 96.19 295 ASN A C 1
ATOM 2384 O O . ASN A 1 295 ? 24.283 6.519 -6.088 1.00 96.19 295 ASN A O 1
ATOM 2388 N N . GLU A 1 296 ? 22.976 6.003 -7.841 1.00 96.44 296 GLU A N 1
ATOM 2389 C CA . GLU A 1 296 ? 22.726 4.624 -7.392 1.00 96.44 296 GLU A CA 1
ATOM 2390 C C . GLU A 1 296 ? 24.004 3.783 -7.261 1.00 96.44 296 GLU A C 1
ATOM 2392 O O . GLU A 1 296 ? 24.067 2.932 -6.382 1.00 96.44 296 GLU A O 1
ATOM 2397 N N . PHE A 1 297 ? 25.072 4.043 -8.026 1.00 97.25 297 PHE A N 1
ATOM 2398 C CA . PHE A 1 297 ? 26.334 3.296 -7.878 1.00 97.25 297 PHE A CA 1
ATOM 2399 C C . PHE A 1 297 ? 26.923 3.416 -6.460 1.00 97.25 297 PHE A C 1
ATOM 2401 O O . PHE A 1 297 ? 27.345 2.419 -5.867 1.00 97.25 297 PHE A O 1
ATOM 2408 N N . GLU A 1 298 ? 26.910 4.620 -5.878 1.00 96.25 298 GLU A N 1
ATOM 2409 C CA . GLU A 1 298 ? 27.378 4.849 -4.505 1.00 96.25 298 GLU A CA 1
ATOM 2410 C C . GLU A 1 298 ? 26.411 4.282 -3.460 1.00 96.25 298 GLU A C 1
ATOM 2412 O O . GLU A 1 298 ? 26.831 3.831 -2.390 1.00 96.25 298 GLU A O 1
ATOM 2417 N N . VAL A 1 299 ? 25.108 4.308 -3.751 1.00 95.25 299 VAL A N 1
ATOM 2418 C CA . VAL A 1 299 ? 24.066 3.861 -2.823 1.00 95.25 299 VAL A CA 1
ATOM 2419 C C . VAL A 1 299 ? 23.975 2.337 -2.783 1.00 95.25 299 VAL A C 1
ATOM 2421 O O . VAL A 1 299 ? 23.957 1.772 -1.688 1.00 95.25 299 VAL A O 1
ATOM 2424 N N . CYS A 1 300 ? 24.025 1.660 -3.931 1.00 95.44 300 CYS A N 1
ATOM 2425 C CA . CYS A 1 300 ? 24.191 0.213 -4.016 1.00 95.44 300 CYS A CA 1
ATOM 2426 C C . CYS A 1 300 ? 25.439 -0.225 -3.246 1.00 95.44 300 CYS A C 1
ATOM 2428 O O . CYS A 1 300 ? 25.318 -1.058 -2.356 1.00 95.44 300 CYS A O 1
ATOM 2430 N N . ASN A 1 301 ? 26.603 0.398 -3.481 1.0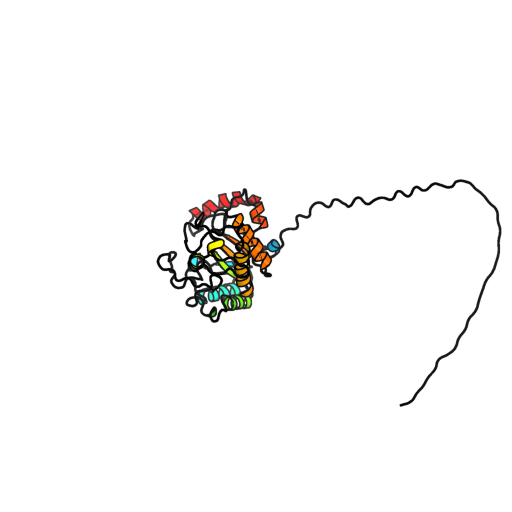0 96.12 301 ASN A N 1
ATOM 2431 C CA . ASN A 1 301 ? 27.829 0.089 -2.736 1.00 96.12 301 ASN A CA 1
ATOM 2432 C C . ASN A 1 301 ? 27.646 0.211 -1.208 1.00 96.12 301 ASN A C 1
ATOM 2434 O O . ASN A 1 301 ? 28.074 -0.665 -0.459 1.00 96.12 301 ASN A O 1
ATOM 2438 N N . ARG A 1 302 ? 26.948 1.256 -0.744 1.00 95.56 302 ARG A N 1
ATOM 2439 C CA . ARG A 1 302 ? 26.636 1.486 0.679 1.00 95.56 302 ARG A CA 1
ATOM 2440 C C . ARG A 1 302 ? 25.726 0.408 1.284 1.00 95.56 302 ARG A C 1
ATOM 2442 O O . ARG A 1 302 ? 25.894 0.066 2.452 1.00 95.56 302 ARG A O 1
ATOM 2449 N N . TRP A 1 303 ? 24.776 -0.121 0.512 1.00 95.81 303 TRP A N 1
ATOM 2450 C CA . TRP A 1 303 ? 23.837 -1.159 0.958 1.00 95.81 303 TRP A CA 1
ATOM 2451 C C . TRP A 1 303 ? 24.295 -2.598 0.658 1.00 95.81 303 TRP A C 1
ATOM 2453 O O . TRP A 1 303 ? 23.733 -3.531 1.226 1.00 95.81 303 TRP A O 1
ATOM 2463 N N . THR A 1 304 ? 25.350 -2.802 -0.143 1.00 95.19 304 THR A N 1
ATOM 2464 C CA . THR A 1 304 ? 25.886 -4.122 -0.541 1.00 95.19 304 THR A CA 1
ATOM 2465 C C . THR A 1 304 ? 26.129 -5.069 0.637 1.00 95.19 304 THR A C 1
ATOM 2467 O O . THR A 1 304 ? 25.906 -6.272 0.497 1.00 95.19 304 THR A O 1
ATOM 2470 N N . ALA A 1 305 ? 26.560 -4.565 1.798 1.00 94.81 305 ALA A N 1
ATOM 2471 C CA . ALA A 1 305 ? 26.800 -5.373 3.000 1.00 94.81 305 ALA A CA 1
ATOM 2472 C C . ALA A 1 305 ? 25.520 -5.952 3.640 1.00 94.81 305 ALA A C 1
ATOM 2474 O O . ALA A 1 305 ? 25.601 -6.893 4.424 1.00 94.81 305 ALA A O 1
ATOM 2475 N N . PHE A 1 306 ? 24.347 -5.412 3.300 1.00 92.12 306 PHE A N 1
ATOM 2476 C CA . PHE A 1 306 ? 23.061 -5.746 3.919 1.00 92.12 306 PHE A CA 1
ATOM 2477 C C . PHE A 1 306 ? 22.105 -6.492 2.985 1.00 92.12 306 PHE A C 1
ATOM 2479 O O . PHE A 1 306 ? 20.980 -6.776 3.388 1.00 92.12 306 PHE A O 1
ATOM 2486 N N . ARG A 1 307 ? 22.556 -6.835 1.771 1.00 84.38 307 ARG A N 1
ATOM 2487 C CA . ARG A 1 307 ? 21.818 -7.710 0.854 1.00 84.38 307 ARG A CA 1
ATOM 2488 C C . ARG A 1 307 ? 21.559 -9.082 1.494 1.00 84.38 307 ARG A C 1
ATOM 2490 O O . ARG A 1 307 ? 22.439 -9.623 2.168 1.00 84.38 307 ARG A O 1
ATOM 2497 N N . GLY A 1 308 ? 20.370 -9.609 1.244 1.00 69.00 308 GLY A N 1
ATOM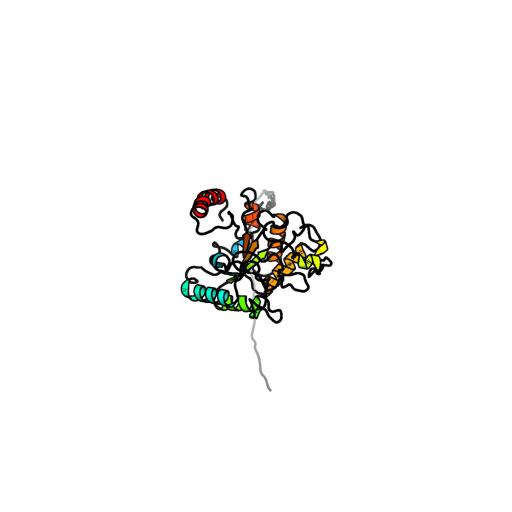 2498 C CA . GLY A 1 308 ? 19.825 -10.899 1.663 1.00 69.00 308 GLY A CA 1
ATOM 2499 C C . GLY A 1 308 ? 18.487 -11.039 0.962 1.00 69.00 308 GLY A C 1
ATOM 2500 O O . GLY A 1 308 ? 17.736 -10.043 1.047 1.00 69.00 308 GLY A O 1
#